Protein 4L9D (pdb70)

Sequence (163 aa):
IAPVARFELKKVEEGLSSVMMSQQNTSSDSDDGNIVSYLWDFGNGQTSTEAAPTTWSSYTKAGSSYSSVTLTVTDDDKGDSDTHQQQQQTIKKKVDTPIIAAPPVARFELKKVEGLSVMMSQQNTSSDSDGNIVSSYLWDFGNGQTSTEAAPTWSSYTKAGSSYSSVTLTVTDDKGDSDTHQQQQTIKKVDT

Organism: Vibrio cholerae serotype O1 (strain M66-2) (NCBI:txid579112)

Foldseek 3Di:
DAWAWDKDWDADAFKIWIDTPTGGPPFAWDWKWKDWQPRDIDTDRIDMDGDDAWDKGKIKMWIAGPVGDIDMDIDIDTHHHD/DAWEWDKDWDADAQKIWIDTPTGGPPFAWDWKWKDWQPRDIDTDRIDMDGDDAWDKGKIKMWTAGPVGHIDMDIDIDTHHD

Radius of gyration: 15.99 Å; Cα contacts (8 Å, |Δi|>4): 497; chains: 2; bounding box: 22×44×36 Å

CATH classification: 2.60.40.10

InterPro domains:
  IPR000601 PKD domain [PF00801] (844-913)
  IPR000601 PKD domain [PF18911] (773-835)
  IPR000601 PKD domain [PS50093] (758-835)
  IPR008757 Peptidase M6-like, domain [PF05547] (105-393)
  IPR008757 Peptidase M6-like, domain [TIGR03296] (121-442)
  IPR012300 Peptidase M6, InhA [PIRSF007519] (1-751)
  IPR013783 Immunoglobulin-like fold [G3DSA:2.60.40.10] (753-837)
  IPR013783 Immunoglobulin-like fold [G3DSA:2.60.40.10] (838-918)
  IPR022409 PKD/Chitinase domain [SM00089] (760-838)
  IPR022409 PKD/Chitinase domain [SM00089] (841-917)
  IPR035986 PKD domain superfamily [SSF49299] (756-837)
  IPR035986 PKD domain superfamily [SSF49299] (838-916)
  IPR048665 Immune inhibitor A-like metallopeptidase, VEG domain [PF20774] (589-747)

Solvent-accessible surface area: 8198 Å² total; per-residue (Å²): 170,22,2,8,0,28,0,30,14,96,23,108,40,38,39,0,54,16,112,43,40,27,22,24,45,100,24,102,38,96,51,52,77,0,55,8,34,56,80,91,86,19,105,107,49,51,5,90,17,61,11,126,158,40,31,78,35,41,0,27,0,35,0,36,4,89,97,56,61,67,37,69,2,68,5,52,10,79,7,94,67,178,154,22,1,7,0,28,0,44,13,114,26,118,30,40,53,2,122,20,101,41,27,28,26,26,61,71,25,97,36,90,54,52,73,0,54,10,35,55,76,113,84,20,103,110,48,47,4,88,25,62,6,138,155,46,31,72,35,43,0,29,0,34,0,41,4,79,131,63,64,65,36,66,1,41,4,56,9,74,5,81,140

Secondary structure (DSSP, 8-state):
--SB--EEEEEETTEEEEEE--B-SSS-EEEEEEE-SSS-EE-SSS-EEE-SS-EEEEEEEEEEETTS-EEEEEEEEEE---/--SB--EEEEEETTEEEEEE--B-SSS-EEEEEEE-SSS-EE-SSS-EEE-SS-EEEEEEEEEEETTS-EEEEEEEEEE--

Structure (mmCIF, N/CA/C/O backbone):
data_4L9D
#
_entry.id   4L9D
#
_cell.length_a   41.800
_cell.length_b   50.833
_cell.length_c   67.297
_cell.angle_alpha   90.00
_cell.angle_beta   90.00
_cell.angle_gamma   90.00
#
_symmetry.space_group_name_H-M   'P 21 21 21'
#
loop_
_entity.id
_entity.type
_entity.pdbx_description
1 polymer Protease
2 non-polymer 'SODIUM ION'
3 non-polymer 'CHLORIDE ION'
4 non-polymer 'CALCIUM ION'
5 non-polymer DI(HYDROXYETHYL)ETHER
6 water water
#
loop_
_atom_site.group_PDB
_atom_site.id
_atom_site.type_symbol
_atom_site.label_atom_id
_atom_site.label_alt_id
_atom_site.label_comp_id
_atom_site.label_asym_id
_atom_site.label_entity_id
_atom_site.label_seq_id
_atom_site.pdbx_PDB_ins_code
_atom_site.Cartn_x
_atom_site.Cartn_y
_atom_site.Cartn_z
_atom_site.occupancy
_atom_site.B_iso_or_equiv
_atom_site.auth_seq_id
_atom_site.auth_comp_id
_atom_site.auth_asym_id
_atom_site.auth_atom_id
_atom_site.pdbx_PDB_model_num
ATOM 1 N N . ILE A 1 6 ? 42.377 27.544 1.233 1.00 66.60 757 ILE A N 1
ATOM 2 C CA . ILE A 1 6 ? 41.327 28.594 1.264 1.00 69.72 757 ILE A CA 1
ATOM 3 C C . ILE A 1 6 ? 40.427 28.688 -0.021 1.00 17.28 757 ILE A C 1
ATOM 4 O O . ILE A 1 6 ? 39.194 28.664 0.152 1.00 17.76 757 ILE A O 1
ATOM 9 N N . ALA A 1 7 ? 40.922 28.999 -1.265 1.00 19.24 758 ALA A N 1
ATOM 10 C CA . ALA A 1 7 ? 40.029 29.183 -2.444 1.00 10.15 758 ALA A CA 1
ATOM 11 C C . ALA A 1 7 ? 40.859 29.036 -3.667 1.00 9.91 758 ALA A C 1
ATOM 12 O O . ALA A 1 7 ? 42.003 29.568 -3.764 1.00 18.23 758 ALA A O 1
ATOM 14 N N . PRO A 1 8 ? 40.377 28.274 -4.638 1.00 8.07 759 PRO A N 1
ATOM 15 C CA . PRO A 1 8 ? 39.191 27.436 -4.580 1.00 6.13 759 PRO A CA 1
ATOM 16 C C . PRO A 1 8 ? 39.363 26.235 -3.621 1.00 5.34 759 PRO A C 1
ATOM 17 O O . PRO A 1 8 ? 40.453 26.002 -3.097 1.00 6.53 759 PRO A O 1
ATOM 21 N N . VAL A 1 9 ? 38.281 25.511 -3.425 1.00 5.63 760 VAL A N 1
ATOM 22 C CA . VAL A 1 9 ? 38.284 24.275 -2.626 1.00 4.98 760 VAL A CA 1
ATOM 23 C C . VAL A 1 9 ? 37.772 23.150 -3.503 1.00 4.36 760 VAL A C 1
ATOM 24 O O . VAL A 1 9 ? 36.586 23.138 -3.880 1.00 5.95 760 VAL A O 1
ATOM 28 N N . ALA A 1 10 ? 38.639 22.193 -3.803 1.00 4.36 761 ALA A N 1
ATOM 29 C CA . ALA A 1 10 ? 38.269 20.978 -4.528 1.00 3.75 761 ALA A CA 1
ATOM 30 C C . ALA A 1 10 ? 37.545 20.022 -3.581 1.00 3.56 761 ALA A C 1
ATOM 31 O O . ALA A 1 10 ? 38.004 19.793 -2.458 1.00 3.97 761 ALA A O 1
ATOM 33 N N . ARG A 1 11 ? 36.459 19.426 -4.077 1.00 3.89 762 ARG A N 1
ATOM 34 C CA . ARG A 1 11 ? 35.712 18.460 -3.249 1.00 3.65 762 ARG A CA 1
ATOM 35 C C . ARG A 1 11 ? 34.787 17.678 -4.133 1.00 3.75 762 ARG A C 1
ATOM 36 O O . ARG A 1 11 ? 34.269 18.205 -5.137 1.00 4.42 762 ARG A O 1
ATOM 44 N N . PHE A 1 12 ? 34.568 16.413 -3.786 1.00 3.91 763 PHE A N 1
ATOM 45 C CA . PHE A 1 12 ? 33.667 15.562 -4.569 1.00 4.05 763 PHE A CA 1
ATOM 46 C C . PHE A 1 12 ? 33.153 14.434 -3.644 1.00 4.10 763 PHE A C 1
ATOM 47 O O . PHE A 1 12 ? 33.719 14.187 -2.590 1.00 5.44 763 PHE A O 1
ATOM 55 N N . GLU A 1 13 ? 32.122 13.767 -4.141 1.00 4.81 764 GLU A N 1
ATOM 56 C CA . GLU A 1 13 ? 31.681 12.513 -3.521 1.00 4.73 764 GLU A CA 1
ATOM 57 C C . GLU A 1 13 ? 31.552 11.448 -4.622 1.00 4.58 764 GLU A C 1
ATOM 58 O O . GLU A 1 13 ? 31.208 11.785 -5.782 1.00 6.65 764 GLU A O 1
ATOM 64 N N . LEU A 1 14 ? 31.799 10.202 -4.302 1.00 5.18 765 LEU A N 1
ATOM 65 C CA . LEU A 1 14 ? 31.811 9.102 -5.267 1.00 5.62 765 LEU A CA 1
ATOM 66 C C . LEU A 1 14 ? 30.770 8.049 -4.886 1.00 5.34 765 LEU A C 1
ATOM 67 O O . LEU A 1 14 ? 30.552 7.757 -3.721 1.00 8.38 765 LEU A O 1
ATOM 72 N N . LYS A 1 15 ? 30.208 7.443 -5.923 1.00 6.32 766 LYS A N 1
ATOM 73 C CA A LYS A 1 15 ? 29.330 6.298 -5.793 0.50 6.85 766 LYS A CA 1
ATOM 74 C CA B LYS A 1 15 ? 29.328 6.301 -5.789 0.50 6.90 766 LYS A CA 1
ATOM 75 C C . LYS A 1 15 ? 29.957 5.140 -6.581 1.00 6.04 766 LYS A C 1
ATOM 76 O O . LYS A 1 15 ? 30.129 5.239 -7.799 1.00 8.39 766 LYS A O 1
ATOM 87 N N . VAL A 1 16 ? 30.308 4.045 -5.923 1.00 7.66 767 VAL A N 1
ATOM 88 C CA . VAL A 1 16 ? 30.980 2.908 -6.511 1.00 8.16 767 VAL A CA 1
ATOM 89 C C . VAL A 1 16 ? 30.018 1.762 -6.652 1.00 8.40 767 VAL A C 1
ATOM 90 O O . VAL A 1 16 ? 29.292 1.436 -5.719 1.00 12.03 767 VAL A O 1
ATOM 94 N N A GLU A 1 17 ? 29.935 1.234 -7.870 0.50 7.92 768 GLU A N 1
ATOM 95 N N B GLU A 1 17 ? 30.015 1.105 -7.804 0.50 7.42 768 GLU A N 1
ATOM 96 C CA A GLU A 1 17 ? 29.128 0.060 -8.218 0.50 10.52 768 GLU A CA 1
ATOM 97 C CA B GLU A 1 17 ? 29.201 -0.093 -8.022 0.50 10.04 768 GLU A CA 1
ATOM 98 C C A GLU A 1 17 ? 30.008 -0.987 -8.908 0.50 9.16 768 GLU A C 1
ATOM 99 C C B GLU A 1 17 ? 30.061 -0.963 -8.846 0.50 9.37 768 GLU A C 1
ATOM 100 O O A GLU A 1 17 ? 30.255 -0.877 -10.116 0.50 8.60 768 GLU A O 1
ATOM 101 O O B GLU A 1 17 ? 30.371 -0.698 -10.012 0.50 8.42 768 GLU A O 1
ATOM 112 N N . GLY A 1 18 ? 30.537 -1.986 -8.157 1.00 10.23 769 GLY A N 1
ATOM 113 C CA . GLY A 1 18 ? 31.428 -2.925 -8.786 1.00 9.63 769 GLY A CA 1
ATOM 114 C C . GLY A 1 18 ? 32.764 -2.276 -9.115 1.00 7.60 769 GLY A C 1
ATOM 115 O O . GLY A 1 18 ? 33.420 -1.696 -8.226 1.00 10.35 769 GLY A O 1
ATOM 116 N N . LEU A 1 19 ? 33.148 -2.312 -10.386 1.00 7.58 770 LEU A N 1
ATOM 117 C CA . LEU A 1 19 ? 34.338 -1.675 -10.887 1.00 6.70 770 LEU A CA 1
ATOM 118 C C . LEU A 1 19 ? 34.089 -0.263 -11.434 1.00 6.48 770 LEU A C 1
ATOM 119 O O . LEU A 1 19 ? 35.020 0.394 -11.892 1.00 6.78 770 LEU A O 1
ATOM 124 N N A SER A 1 20 ? 32.825 0.162 -11.464 0.50 6.46 771 SER A N 1
ATOM 125 N N B SER A 1 20 ? 32.850 0.213 -11.303 0.50 6.85 771 SER A N 1
ATOM 126 C CA A SER A 1 20 ? 32.437 1.430 -12.042 0.50 5.64 771 SER A CA 1
ATOM 127 C CA B SER A 1 20 ? 32.436 1.452 -11.898 0.50 7.21 771 SER A CA 1
ATOM 128 C C A SER A 1 20 ? 32.112 2.529 -10.973 0.50 5.50 771 SER A C 1
ATOM 129 C C B SER A 1 20 ? 32.280 2.531 -10.843 0.50 5.54 771 SER A C 1
ATOM 130 O O A SER A 1 20 ? 31.521 2.239 -9.923 0.50 6.67 771 SER A O 1
ATOM 131 O O B SER A 1 20 ? 31.949 2.221 -9.677 0.50 4.91 771 SER A O 1
ATOM 136 N N . VAL A 1 21 ? 32.465 3.771 -11.275 1.00 5.59 772 VAL A N 1
ATOM 137 C CA . VAL A 1 21 ? 32.374 4.918 -10.366 1.00 5.43 772 VAL A CA 1
ATOM 138 C C . VAL A 1 21 ? 31.674 6.059 -11.052 1.00 5.73 772 VAL A C 1
ATOM 139 O O . VAL A 1 21 ? 31.940 6.392 -12.197 1.00 6.74 772 VAL A O 1
ATOM 143 N N A MET A 1 22 ? 30.746 6.670 -10.301 0.30 6.10 773 MET A N 1
ATOM 144 N N B MET A 1 22 ? 30.733 6.645 -10.303 0.70 5.28 773 MET A N 1
ATOM 145 C CA A MET A 1 22 ? 30.032 7.888 -10.688 0.30 5.82 773 MET A CA 1
ATOM 146 C CA B MET A 1 22 ? 30.117 7.893 -10.637 0.70 5.75 773 MET A CA 1
ATOM 147 C C A MET A 1 22 ? 30.288 9.009 -9.650 0.30 5.76 773 MET A C 1
ATOM 148 C C B MET A 1 22 ? 30.557 8.995 -9.667 0.70 4.18 773 MET A C 1
ATOM 149 O O A MET A 1 22 ? 30.311 8.709 -8.456 0.30 4.99 773 MET A O 1
ATOM 150 O O B MET A 1 22 ? 30.831 8.669 -8.483 0.70 5.45 773 MET A O 1
ATOM 159 N N . SER A 1 23 ? 30.544 10.240 -10.082 1.00 5.31 774 SER A N 1
ATOM 160 C CA . SER A 1 23 ? 30.993 11.354 -9.255 1.00 4.91 774 SER A CA 1
ATOM 161 C C . SER A 1 23 ? 29.941 12.437 -9.141 1.00 5.10 774 SER A C 1
ATOM 162 O O . SER A 1 23 ? 29.110 12.666 -10.030 1.00 6.12 774 SER A O 1
ATOM 165 N N . GLN A 1 24 ? 30.033 13.133 -8.015 1.00 5.12 775 GLN A N 1
ATOM 166 C CA A GLN A 1 24 ? 29.332 14.391 -7.729 0.40 6.31 775 GLN A CA 1
ATOM 167 C CA B GLN A 1 24 ? 29.360 14.387 -7.805 0.60 6.63 775 GLN A CA 1
ATOM 168 C C . GLN A 1 24 ? 30.400 15.428 -7.410 1.00 5.17 775 GLN A C 1
ATOM 169 O O . GLN A 1 24 ? 31.172 15.201 -6.491 1.00 5.68 775 GLN A O 1
ATOM 180 N N . ASN A 1 25 ? 30.462 16.512 -8.163 1.00 5.01 776 ASN A N 1
ATOM 181 C CA . ASN A 1 25 ? 31.445 17.582 -7.882 1.00 4.43 776 ASN A CA 1
ATOM 182 C C . ASN A 1 25 ? 30.857 18.559 -6.897 1.00 4.98 776 ASN A C 1
ATOM 183 O O . ASN A 1 25 ? 29.841 19.166 -7.203 1.00 7.18 776 ASN A O 1
ATOM 188 N N . THR A 1 26 ? 31.466 18.714 -5.747 1.00 3.95 777 THR A N 1
ATOM 189 C CA . THR A 1 26 ? 30.973 19.561 -4.665 1.00 4.46 777 THR A CA 1
ATOM 190 C C . THR A 1 26 ? 31.985 20.643 -4.309 1.00 4.55 777 THR A C 1
ATOM 191 O O . THR A 1 26 ? 32.018 21.146 -3.181 1.00 4.53 777 THR A O 1
ATOM 195 N N . SER A 1 27 ? 32.771 21.058 -5.304 1.00 4.59 778 SER A N 1
ATOM 196 C CA . SER A 1 27 ? 33.787 22.076 -5.141 1.00 4.74 778 SER A CA 1
ATOM 197 C C . SER A 1 27 ? 33.192 23.449 -5.029 1.00 5.11 778 SER A C 1
ATOM 198 O O . SER A 1 27 ? 32.002 23.651 -5.390 1.00 6.83 778 SER A O 1
ATOM 201 N N . SER A 1 28 ? 33.953 24.437 -4.578 1.00 5.26 779 SER A N 1
ATOM 202 C CA . SER A 1 28 ? 33.509 25.754 -4.400 1.00 6.69 779 SER A CA 1
ATOM 203 C C . SER A 1 28 ? 34.652 26.759 -4.495 1.00 5.56 779 SER A C 1
ATOM 204 O O . SER A 1 28 ? 35.829 26.394 -4.496 1.00 6.58 779 SER A O 1
ATOM 207 N N . ASP A 1 29 ? 34.314 28.035 -4.511 1.00 6.17 780 ASP A N 1
ATOM 208 C CA . ASP A 1 29 ? 35.339 29.082 -4.552 1.00 6.24 780 ASP A CA 1
ATOM 209 C C . ASP A 1 29 ? 34.748 30.356 -3.991 1.00 6.81 780 ASP A C 1
ATOM 210 O O . ASP A 1 29 ? 33.792 30.912 -4.565 1.00 8.69 780 ASP A O 1
ATOM 215 N N . SER A 1 30 ? 35.293 30.812 -2.863 1.00 7.73 781 SER A N 1
ATOM 216 C CA . SER A 1 30 ? 34.812 32.040 -2.173 1.00 8.32 781 SER A CA 1
ATOM 217 C C . SER A 1 30 ? 35.385 33.303 -2.777 1.00 10.20 781 SER A C 1
ATOM 218 O O . SER A 1 30 ? 34.975 34.396 -2.382 1.00 12.92 781 SER A O 1
ATOM 221 N N A ASP A 1 31 ? 36.321 33.217 -3.724 0.30 9.72 782 ASP A N 1
ATOM 222 N N B ASP A 1 31 ? 36.339 33.187 -3.697 0.70 9.69 782 ASP A N 1
ATOM 223 C CA A ASP A 1 31 ? 36.989 34.413 -4.267 0.30 9.18 782 ASP A CA 1
ATOM 224 C CA B ASP A 1 31 ? 37.031 34.340 -4.248 0.70 10.13 782 ASP A CA 1
ATOM 225 C C A ASP A 1 31 ? 37.053 34.459 -5.795 0.30 9.25 782 ASP A C 1
ATOM 226 C C B ASP A 1 31 ? 37.242 34.145 -5.761 0.70 9.46 782 ASP A C 1
ATOM 227 O O A ASP A 1 31 ? 37.809 35.290 -6.359 0.30 12.02 782 ASP A O 1
ATOM 228 O O B ASP A 1 31 ? 38.307 34.415 -6.291 0.70 12.54 782 ASP A O 1
ATOM 237 N N . GLY A 1 32 ? 36.226 33.652 -6.460 1.00 10.14 783 GLY A N 1
ATOM 238 C CA . GLY A 1 32 ? 36.310 33.506 -7.875 1.00 8.76 783 GLY A CA 1
ATOM 239 C C . GLY A 1 32 ? 35.382 32.405 -8.345 1.00 7.40 783 GLY A C 1
ATOM 240 O O . GLY A 1 32 ? 34.468 31.989 -7.608 1.00 8.68 783 GLY A O 1
ATOM 241 N N . ASN A 1 33 ? 35.616 31.933 -9.530 1.00 5.96 784 ASN A N 1
ATOM 242 C CA . ASN A 1 33 ? 34.791 30.966 -10.201 1.00 7.00 784 ASN A CA 1
ATOM 243 C C . ASN A 1 33 ? 35.656 29.843 -10.753 1.00 5.11 784 ASN A C 1
ATOM 244 O O . ASN A 1 33 ? 36.618 30.100 -11.438 1.00 5.51 784 ASN A O 1
ATOM 249 N N . ILE A 1 34 ? 35.299 28.600 -10.469 1.00 5.82 785 ILE A N 1
ATOM 250 C CA . ILE A 1 34 ? 36.003 27.439 -11.003 1.00 5.66 785 ILE A CA 1
ATOM 251 C C . ILE A 1 34 ? 35.735 27.328 -12.505 1.00 4.84 785 ILE A C 1
ATOM 252 O O . ILE A 1 34 ? 34.572 27.346 -12.918 1.00 6.85 785 ILE A O 1
ATOM 257 N N . VAL A 1 35 ? 36.795 27.159 -13.293 1.00 4.51 786 VAL A N 1
ATOM 258 C CA . VAL A 1 35 ? 36.708 27.076 -14.725 1.00 4.43 786 VAL A CA 1
ATOM 259 C C . VAL A 1 35 ? 37.174 25.749 -15.315 1.00 4.00 786 VAL A C 1
ATOM 260 O O . VAL A 1 35 ? 36.870 25.493 -16.491 1.00 4.44 786 VAL A O 1
ATOM 264 N N . SER A 1 36 ? 37.952 24.958 -14.593 1.00 3.82 787 SER A N 1
ATOM 265 C CA . SER A 1 36 ? 38.454 23.709 -15.138 1.00 3.48 787 SER A CA 1
ATOM 266 C C . SER A 1 36 ? 38.745 22.697 -14.036 1.00 3.11 787 SER A C 1
ATOM 267 O O . SER A 1 36 ? 38.868 23.055 -12.843 1.00 3.77 787 SER A O 1
ATOM 270 N N . TYR A 1 37 ? 38.833 21.468 -14.486 1.00 3.56 788 TYR A N 1
ATOM 271 C CA . TYR A 1 37 ? 38.954 20.280 -13.663 1.00 3.86 788 TYR A CA 1
ATOM 272 C C . TYR A 1 37 ? 39.986 19.337 -14.284 1.00 3.96 788 TYR A C 1
ATOM 273 O O . TYR A 1 37 ? 39.979 19.125 -15.508 1.00 4.76 788 TYR A O 1
ATOM 282 N N . LEU A 1 38 ? 40.810 18.728 -13.431 1.00 3.91 789 LEU A N 1
ATOM 283 C CA . LEU A 1 38 ? 41.640 17.592 -13.838 1.00 4.12 789 LEU A CA 1
ATOM 284 C C . LEU A 1 38 ? 41.377 16.486 -12.829 1.00 3.47 789 LEU A C 1
ATOM 285 O O . LEU A 1 38 ? 41.828 16.561 -11.654 1.00 3.94 789 LEU A O 1
ATOM 290 N N . TRP A 1 39 ? 40.664 15.477 -13.243 1.00 3.15 790 TRP A N 1
ATOM 291 C CA . TRP A 1 39 ? 40.457 14.256 -12.462 1.00 3.66 790 TRP A CA 1
ATOM 292 C C . TRP A 1 39 ? 41.530 13.260 -12.841 1.00 3.52 790 TRP A C 1
ATOM 293 O O . TRP A 1 39 ? 41.935 13.136 -14.012 1.00 3.95 790 TRP A O 1
ATOM 304 N N . ASP A 1 40 ? 41.927 12.490 -11.837 1.00 3.92 791 ASP A N 1
ATOM 305 C CA . ASP A 1 40 ? 43.036 11.540 -11.941 1.00 3.61 791 ASP A CA 1
ATOM 306 C C . ASP A 1 40 ? 42.571 10.324 -11.163 1.00 3.54 791 ASP A C 1
ATOM 307 O O . ASP A 1 40 ? 42.414 10.369 -9.942 1.00 4.02 791 ASP A O 1
ATOM 312 N N . PHE A 1 41 ? 42.276 9.213 -11.859 1.00 3.31 792 PHE A N 1
ATOM 313 C CA . PHE A 1 41 ? 41.577 8.122 -11.252 1.00 3.49 792 PHE A CA 1
ATOM 314 C C . PHE A 1 41 ? 42.462 7.109 -10.531 1.00 3.60 792 PHE A C 1
ATOM 315 O O . PHE A 1 41 ? 41.982 6.103 -10.017 1.00 4.23 792 PHE A O 1
ATOM 323 N N . GLY A 1 42 ? 43.762 7.369 -10.483 1.00 3.34 793 GLY A N 1
ATOM 324 C CA . GLY A 1 42 ? 44.665 6.498 -9.713 1.00 3.61 793 GLY A CA 1
ATOM 325 C C . GLY A 1 42 ? 45.031 5.233 -10.447 1.00 3.22 793 GLY A C 1
ATOM 326 O O . GLY A 1 42 ? 45.472 4.270 -9.825 1.00 3.76 793 GLY A O 1
ATOM 327 N N . ASN A 1 43 ? 44.873 5.223 -11.774 1.00 3.91 794 ASN A N 1
ATOM 328 C CA . ASN A 1 43 ? 45.092 4.052 -12.617 1.00 3.59 794 ASN A CA 1
ATOM 329 C C . ASN A 1 43 ? 45.735 4.429 -13.960 1.00 3.63 794 ASN A C 1
ATOM 330 O O . ASN A 1 43 ? 45.753 3.569 -14.855 1.00 4.41 794 ASN A O 1
ATOM 335 N N . GLY A 1 44 ? 46.170 5.656 -14.087 1.00 3.89 795 GLY A N 1
ATOM 336 C CA . GLY A 1 44 ? 46.731 6.163 -15.347 1.00 4.42 795 GLY A CA 1
ATOM 337 C C . GLY A 1 44 ? 45.751 6.952 -16.202 1.00 4.06 795 GLY A C 1
ATOM 338 O O . GLY A 1 44 ? 46.122 7.600 -17.163 1.00 5.30 795 GLY A O 1
ATOM 339 N N . GLN A 1 45 ? 44.438 6.876 -15.848 1.00 3.76 796 GLN A N 1
ATOM 340 C CA . GLN A 1 45 ? 43.400 7.594 -16.583 1.00 3.81 796 GLN A CA 1
ATOM 341 C C . GLN A 1 45 ? 43.155 8.940 -15.953 1.00 3.61 796 GLN A C 1
ATOM 342 O O . GLN A 1 45 ? 43.284 9.144 -14.711 1.00 4.26 796 GLN A O 1
ATOM 348 N N . THR A 1 46 ? 42.741 9.917 -16.792 1.00 4.26 797 THR A N 1
ATOM 349 C CA . THR A 1 46 ? 42.374 11.272 -16.368 1.00 3.95 797 THR A CA 1
ATOM 350 C C . THR A 1 46 ? 41.101 11.723 -17.098 1.00 3.99 797 THR A C 1
ATOM 351 O O . THR A 1 46 ? 40.701 11.109 -18.104 1.00 5.02 797 THR A O 1
ATOM 355 N N . SER A 1 47 ? 40.558 12.818 -16.625 1.00 3.75 798 SER A N 1
ATOM 356 C CA . SER A 1 47 ? 39.410 13.445 -17.301 1.00 3.77 798 SER A CA 1
ATOM 357 C C . SER A 1 47 ? 39.414 14.933 -16.991 1.00 3.52 798 SER A C 1
ATOM 358 O O . SER A 1 47 ? 39.863 15.373 -15.910 1.00 4.68 798 SER A O 1
ATOM 361 N N . THR A 1 48 ? 38.835 15.733 -17.883 1.00 3.85 799 THR A N 1
ATOM 362 C CA . THR A 1 48 ? 38.621 17.165 -17.675 1.00 4.13 799 THR A CA 1
ATOM 363 C C . THR A 1 48 ? 37.121 17.471 -17.472 1.00 4.20 799 THR A C 1
ATOM 364 O O . THR A 1 48 ? 36.769 18.650 -17.420 1.00 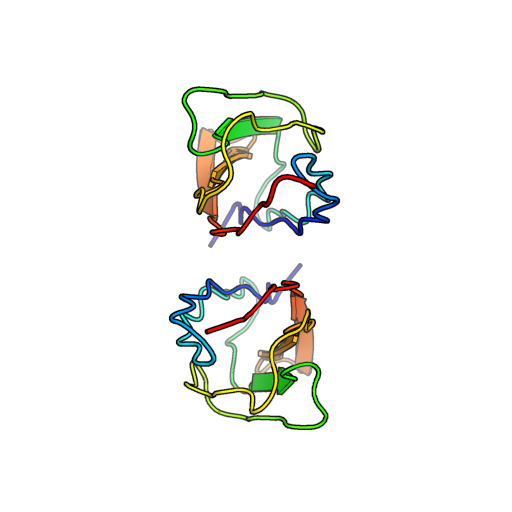4.49 799 THR A O 1
ATOM 368 N N . GLU A 1 49 ? 36.300 16.473 -17.351 1.00 4.37 800 GLU A N 1
ATOM 369 C CA . GLU A 1 49 ? 34.868 16.714 -17.136 1.00 4.42 800 GLU A CA 1
ATOM 370 C C . GLU A 1 49 ? 34.611 17.185 -15.703 1.00 3.95 800 GLU A C 1
ATOM 371 O O . GLU A 1 49 ? 35.336 16.854 -14.795 1.00 4.64 800 GLU A O 1
ATOM 377 N N . ALA A 1 50 ? 33.481 17.876 -15.518 1.00 4.12 801 ALA A N 1
ATOM 378 C CA . ALA A 1 50 ? 33.137 18.303 -14.169 1.00 4.47 801 ALA A CA 1
ATOM 379 C C . ALA A 1 50 ? 32.848 17.101 -13.250 1.00 4.39 801 ALA A C 1
ATOM 380 O O . ALA A 1 50 ? 33.268 17.073 -12.102 1.00 4.81 801 ALA A O 1
ATOM 382 N N . ALA A 1 51 ? 32.064 16.125 -13.759 1.00 4.36 802 ALA A N 1
ATOM 383 C CA . ALA A 1 51 ? 31.612 15.005 -12.924 1.00 4.22 802 ALA A CA 1
ATOM 384 C C . ALA A 1 51 ? 31.587 13.727 -13.777 1.00 4.05 802 ALA A C 1
ATOM 385 O O . ALA A 1 51 ? 30.509 13.256 -14.180 1.00 5.23 802 ALA A O 1
ATOM 387 N N . PRO A 1 52 ? 32.744 13.188 -14.125 1.00 3.72 803 PRO A N 1
ATOM 388 C CA . PRO A 1 52 ? 32.825 12.026 -15.007 1.00 4.32 803 PRO A CA 1
ATOM 389 C C . PRO A 1 52 ? 32.320 10.733 -14.324 1.00 3.95 803 PRO A C 1
ATOM 390 O O . PRO A 1 52 ? 32.210 10.637 -13.095 1.00 4.65 803 PRO A O 1
ATOM 394 N N . THR A 1 53 ? 32.135 9.737 -15.172 1.00 4.41 804 THR A N 1
ATOM 395 C CA A THR A 1 53 ? 31.934 8.343 -14.795 0.50 4.25 804 THR A CA 1
ATOM 396 C CA B THR A 1 53 ? 32.005 8.347 -14.767 0.50 4.14 804 THR A CA 1
ATOM 397 C C . THR A 1 53 ? 33.128 7.539 -15.390 1.00 4.35 804 THR A C 1
ATOM 398 O O . THR A 1 53 ? 33.574 7.858 -16.491 1.00 5.95 804 THR A O 1
ATOM 405 N N . TRP A 1 54 ? 33.619 6.557 -14.676 1.00 4.14 805 TRP A N 1
ATOM 406 C CA . TRP A 1 54 ? 34.779 5.819 -15.119 1.00 4.67 805 TRP A CA 1
ATOM 407 C C . TRP A 1 54 ? 34.727 4.406 -14.539 1.00 4.66 805 TRP A C 1
ATOM 408 O O . TRP A 1 54 ? 33.848 4.080 -13.749 1.00 5.27 805 TRP A O 1
ATOM 419 N N . SER A 1 55 ? 35.697 3.557 -14.935 1.00 5.23 806 SER A N 1
ATOM 420 C CA A SER A 1 55 ? 35.767 2.207 -14.394 0.80 5.24 806 SER A CA 1
ATOM 421 C CA B SER A 1 55 ? 35.765 2.175 -14.476 0.20 5.44 806 SER A CA 1
ATOM 422 C C . SER A 1 55 ? 37.200 1.721 -14.408 1.00 5.19 806 SER A C 1
ATOM 423 O O . SER A 1 55 ? 38.076 2.182 -15.145 1.00 5.71 806 SER A O 1
ATOM 428 N N . TYR A 1 56 ? 37.391 0.677 -13.592 1.00 4.98 807 TYR A N 1
ATOM 429 C CA . TYR A 1 56 ? 38.655 -0.032 -13.479 1.00 5.15 807 TYR A CA 1
ATOM 430 C C . TYR A 1 56 ? 38.519 -1.457 -14.077 1.00 5.17 807 TYR A C 1
ATOM 431 O O . TYR A 1 56 ? 37.430 -1.859 -14.497 1.00 6.51 807 TYR A O 1
ATOM 440 N N . THR A 1 57 ? 39.627 -2.146 -14.215 1.00 4.59 808 THR A N 1
ATOM 441 C CA . THR A 1 57 ? 39.677 -3.508 -14.701 1.00 4.42 808 THR A CA 1
ATOM 442 C C . THR A 1 57 ? 39.988 -4.512 -13.583 1.00 5.25 808 THR A C 1
ATOM 443 O O . THR A 1 57 ? 39.386 -5.554 -13.449 1.00 7.21 808 THR A O 1
ATOM 447 N N . LYS A 1 58 ? 41.016 -4.191 -12.787 1.00 5.87 809 LYS A N 1
ATOM 448 C CA . LYS A 1 58 ? 41.483 -5.040 -11.716 1.00 5.81 809 LYS A CA 1
ATOM 449 C C . LYS A 1 58 ? 40.880 -4.596 -10.390 1.00 5.68 809 LYS A C 1
ATOM 450 O O . LYS A 1 58 ? 40.895 -3.423 -10.032 1.00 5.96 809 LYS A O 1
ATOM 456 N N . ALA A 1 59 ? 40.417 -5.560 -9.598 1.00 6.53 810 ALA A N 1
ATOM 457 C CA . ALA A 1 59 ? 40.035 -5.243 -8.203 1.00 7.15 810 ALA A CA 1
ATOM 458 C C . ALA A 1 59 ? 41.198 -4.666 -7.473 1.00 6.35 810 ALA A C 1
ATOM 459 O O . ALA A 1 59 ? 42.362 -5.031 -7.688 1.00 7.64 810 ALA A O 1
ATOM 461 N N . GLY A 1 60 ? 40.912 -3.725 -6.555 1.00 6.38 811 GLY A N 1
ATOM 462 C CA . GLY A 1 60 ? 41.949 -3.116 -5.753 1.00 7.88 811 GLY A CA 1
ATOM 463 C C . GLY A 1 60 ? 41.568 -1.806 -5.182 1.00 6.90 811 GLY A C 1
ATOM 464 O O . GLY A 1 60 ? 40.387 -1.412 -5.206 1.00 7.66 811 GLY A O 1
ATOM 465 N N A SER A 1 61 ? 42.573 -1.123 -4.662 0.70 6.67 812 SER A N 1
ATOM 466 N N B SER A 1 61 ? 42.503 -1.116 -4.560 0.30 6.43 812 SER A N 1
ATOM 467 C CA A SER A 1 61 ? 42.479 0.176 -4.036 0.70 5.83 812 SER A CA 1
ATOM 468 C CA B SER A 1 61 ? 42.231 0.206 -4.059 0.30 6.48 812 SER A CA 1
ATOM 469 C C A SER A 1 61 ? 43.046 1.212 -5.010 0.70 5.70 812 SER A C 1
ATOM 470 C C B SER A 1 61 ? 43.000 1.250 -4.871 0.30 5.96 812 SER A C 1
ATOM 471 O O A SER A 1 61 ? 44.175 1.016 -5.514 0.70 6.18 812 SER A O 1
ATOM 472 O O B SER A 1 61 ? 44.206 1.145 -5.077 0.30 6.79 812 SER A O 1
ATOM 477 N N . TYR A 1 62 ? 42.279 2.283 -5.263 1.00 5.06 813 TYR A N 1
ATOM 478 C CA . TY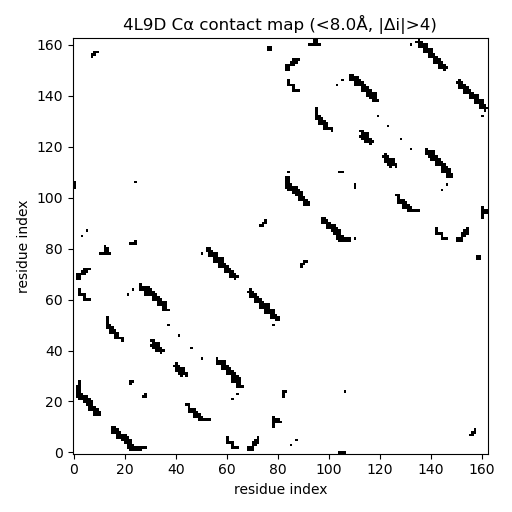R A 1 62 ? 42.716 3.348 -6.173 1.00 4.00 813 TYR A CA 1
ATOM 479 C C . TYR A 1 62 ? 42.481 4.687 -5.547 1.00 4.21 813 TYR A C 1
ATOM 480 O O . TYR A 1 62 ? 41.418 4.943 -4.939 1.00 5.48 813 TYR A O 1
ATOM 489 N N A SER A 1 63 ? 43.430 5.605 -5.707 0.80 3.71 814 SER A N 1
ATOM 490 N N B SER A 1 63 ? 43.425 5.604 -5.776 0.20 4.16 814 SER A N 1
ATOM 491 C CA A SER A 1 63 ? 43.298 6.961 -5.262 0.80 3.90 814 SER A CA 1
ATOM 492 C CA B SER A 1 63 ? 43.377 6.981 -5.274 0.20 3.94 814 SER A CA 1
ATOM 493 C C A SER A 1 63 ? 42.702 7.856 -6.365 0.80 3.73 814 SER A C 1
ATOM 494 C C B SER A 1 63 ? 42.798 7.963 -6.307 0.20 3.76 814 SER A C 1
ATOM 495 O O A SER A 1 63 ? 43.257 7.922 -7.447 0.80 3.82 814 SER A O 1
ATOM 496 O O B SER A 1 63 ? 43.473 8.251 -7.321 0.20 3.62 814 SER A O 1
ATOM 501 N N . VAL A 1 64 ? 41.586 8.467 -6.044 1.00 3.74 815 VAL A N 1
ATOM 502 C CA . VAL A 1 64 ? 40.941 9.404 -6.979 1.00 3.51 815 VAL A CA 1
ATOM 503 C C . VAL A 1 64 ? 41.273 10.808 -6.534 1.00 3.30 815 VAL A C 1
ATOM 504 O O . VAL A 1 64 ? 41.015 11.198 -5.378 1.00 4.34 815 VAL A O 1
ATOM 508 N N . THR A 1 65 ? 41.862 11.592 -7.431 1.00 3.52 816 THR A N 1
ATOM 509 C CA . THR A 1 65 ? 42.301 12.932 -7.173 1.00 3.76 816 THR A CA 1
ATOM 510 C C . THR A 1 65 ? 41.589 13.903 -8.105 1.00 3.52 816 THR A C 1
ATOM 511 O O . THR A 1 65 ? 41.491 13.638 -9.318 1.00 4.70 816 THR A O 1
ATOM 515 N N . LEU A 1 66 ? 41.128 15.012 -7.569 1.00 3.52 817 LEU A N 1
ATOM 516 C CA . LEU A 1 66 ? 40.539 16.104 -8.348 1.00 3.65 817 LEU A CA 1
ATOM 517 C C . LEU A 1 66 ? 41.289 17.380 -8.079 1.00 3.35 817 LEU A C 1
ATOM 518 O O . LEU A 1 66 ? 41.410 17.789 -6.914 1.00 3.78 817 LEU A O 1
ATOM 523 N N . THR A 1 67 ? 41.714 18.048 -9.143 1.00 3.59 818 THR A N 1
ATOM 524 C CA . THR A 1 67 ? 42.222 19.403 -9.084 1.00 3.78 818 THR A CA 1
ATOM 525 C C . THR A 1 67 ? 41.234 20.320 -9.765 1.00 3.87 818 THR A C 1
ATOM 526 O O . THR A 1 67 ? 40.776 20.016 -10.881 1.00 5.63 818 THR A O 1
ATOM 530 N N . VAL A 1 68 ? 40.903 21.416 -9.090 1.00 4.03 819 VAL A N 1
ATOM 531 C CA . VAL A 1 68 ? 40.077 22.459 -9.684 1.00 3.80 819 VAL A CA 1
ATOM 532 C C . VAL A 1 68 ? 40.939 23.718 -9.837 1.00 3.94 819 VAL A C 1
ATOM 533 O O . VAL A 1 68 ? 41.825 23.962 -9.017 1.00 4.64 819 VAL A O 1
ATOM 537 N N . THR A 1 69 ? 40.654 24.497 -10.887 1.00 3.91 820 THR A N 1
ATOM 538 C CA . THR A 1 69 ? 41.355 25.726 -11.161 1.00 4.25 820 THR A CA 1
ATOM 539 C C . THR A 1 69 ? 40.362 26.812 -11.459 1.00 3.87 820 THR A C 1
ATOM 540 O O . THR A 1 69 ? 39.351 26.566 -12.161 1.00 4.31 820 THR A O 1
ATOM 544 N N . ASP A 1 70 ? 40.589 28.006 -10.934 1.00 4.16 821 ASP A N 1
ATOM 545 C CA . ASP A 1 70 ? 39.649 29.099 -11.041 1.00 4.22 821 ASP A CA 1
ATOM 546 C C . ASP A 1 70 ? 40.082 30.183 -12.038 1.00 4.35 821 ASP A C 1
ATOM 547 O O . ASP A 1 70 ? 41.108 30.091 -12.744 1.00 4.57 821 ASP A O 1
ATOM 552 N N A ASP A 1 71 ? 39.192 31.153 -12.203 0.60 4.73 822 ASP A N 1
ATOM 553 N N B ASP A 1 71 ? 39.310 31.260 -12.060 0.40 5.03 822 ASP A N 1
ATOM 554 C CA A ASP A 1 71 ? 39.380 32.278 -13.121 0.60 4.77 822 ASP A CA 1
ATOM 555 C CA B ASP A 1 71 ? 39.417 32.253 -13.108 0.40 5.06 822 ASP A CA 1
ATOM 556 C C A ASP A 1 71 ? 40.629 33.124 -12.911 0.60 4.85 822 ASP A C 1
ATOM 557 C C B ASP A 1 71 ? 40.720 33.031 -12.943 0.40 5.84 822 ASP A C 1
ATOM 558 O O A ASP A 1 71 ? 41.044 33.770 -13.873 0.60 4.95 822 ASP A O 1
ATOM 559 O O B ASP A 1 71 ? 41.299 33.502 -13.934 0.40 4.98 822 ASP A O 1
ATOM 568 N N . LYS A 1 72 ? 41.182 33.113 -11.705 1.00 5.59 823 LYS A N 1
ATOM 569 C CA . LYS A 1 72 ? 42.399 33.796 -11.389 1.00 6.79 823 LYS A CA 1
ATOM 570 C C . LYS A 1 72 ? 43.639 32.912 -11.454 1.00 6.78 823 LYS A C 1
ATOM 571 O O . LYS A 1 72 ? 44.758 33.373 -11.136 1.00 8.10 823 LYS A O 1
ATOM 577 N N . GLY A 1 73 ? 43.485 31.671 -11.886 1.00 6.01 824 GLY A N 1
ATOM 578 C CA . GLY A 1 73 ? 44.627 30.788 -12.058 1.00 6.03 824 GLY A CA 1
ATOM 579 C C . GLY A 1 73 ? 45.064 30.024 -10.814 1.00 5.38 824 GLY A C 1
ATOM 580 O O . GLY A 1 73 ? 46.155 29.504 -10.803 1.00 6.06 824 GLY A O 1
ATOM 581 N N . ASP A 1 74 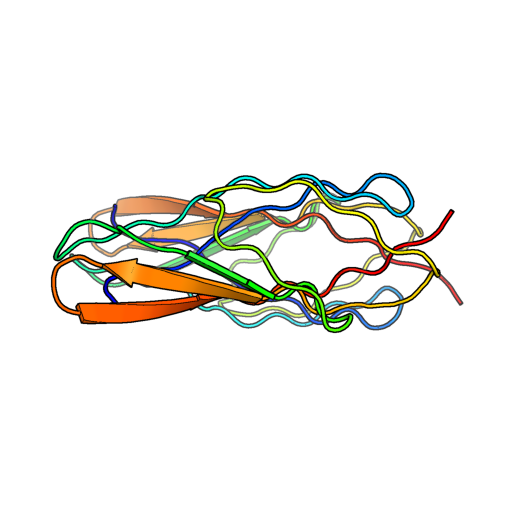? 44.237 30.029 -9.767 1.00 5.21 825 ASP A N 1
ATOM 582 C CA . ASP A 1 74 ? 44.560 29.290 -8.540 1.00 4.64 825 ASP A CA 1
ATOM 583 C C . ASP A 1 74 ? 43.948 27.915 -8.553 1.00 4.04 825 ASP A 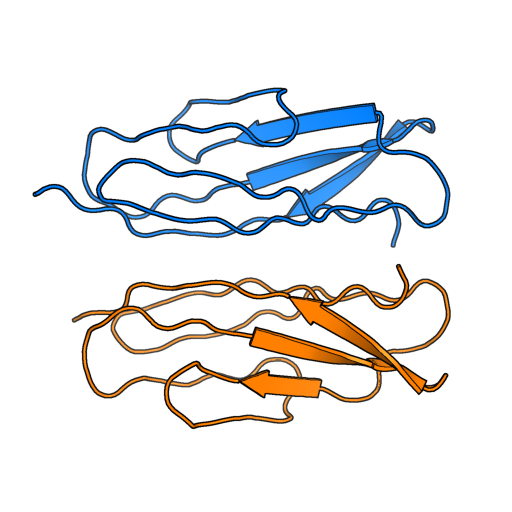C 1
ATOM 584 O O . ASP A 1 74 ? 42.806 27.767 -9.038 1.00 4.84 825 ASP A O 1
ATOM 589 N N . SER A 1 75 ? 44.624 26.937 -7.986 1.00 4.63 826 SER A N 1
ATOM 590 C CA . SER A 1 75 ? 44.167 25.567 -7.972 1.00 4.00 826 SER A CA 1
ATOM 591 C C . SER A 1 75 ? 44.098 25.012 -6.555 1.00 4.29 826 SER A C 1
ATOM 592 O O . SER A 1 75 ? 44.759 25.481 -5.629 1.00 6.65 826 SER A O 1
ATOM 595 N N . ASP A 1 76 ? 43.335 23.925 -6.407 1.00 4.28 827 ASP A N 1
ATOM 596 C CA . ASP A 1 76 ? 43.252 23.149 -5.191 1.00 3.84 827 ASP A CA 1
ATOM 597 C C . ASP A 1 76 ? 42.960 21.729 -5.552 1.00 3.58 827 ASP A C 1
ATOM 598 O O . ASP A 1 76 ? 42.337 21.446 -6.600 1.00 4.23 827 ASP A O 1
ATOM 603 N N . THR A 1 77 ? 43.357 20.790 -4.688 1.00 3.86 828 THR A N 1
ATOM 604 C CA . THR A 1 77 ? 43.239 19.369 -4.939 1.00 3.82 828 THR A CA 1
ATOM 605 C C . THR A 1 77 ? 42.655 18.644 -3.743 1.00 4.49 828 THR A C 1
ATOM 606 O O . THR A 1 77 ? 43.000 18.934 -2.602 1.00 5.77 828 THR A O 1
ATOM 610 N N . HIS A 1 78 ? 41.815 17.654 -4.019 1.00 4.18 829 HIS A N 1
ATOM 611 C CA . HIS A 1 78 ? 41.206 16.718 -3.026 1.00 3.72 829 HIS A CA 1
ATOM 612 C C . HIS A 1 78 ? 41.445 15.326 -3.466 1.00 3.44 829 HIS A C 1
ATOM 613 O O . HIS A 1 78 ? 41.476 15.045 -4.694 1.00 4.84 829 HIS A O 1
ATOM 620 N N A GLN A 1 79 ? 41.515 14.359 -2.549 0.80 4.51 830 GLN A N 1
ATOM 621 N N C GLN A 1 79 ? 41.712 14.400 -2.533 0.20 4.49 830 GLN A N 1
ATOM 622 C CA A GLN A 1 79 ? 41.633 12.979 -2.877 0.40 4.00 830 GLN A CA 1
ATOM 623 C CA B GLN A 1 79 ? 41.854 12.942 -2.900 0.40 5.25 830 GLN A CA 1
ATOM 624 C CA C GLN A 1 79 ? 41.867 12.972 -2.827 0.20 4.98 830 GLN A CA 1
ATOM 625 C C A GLN A 1 79 ? 40.769 12.112 -2.040 0.80 4.82 830 GLN A C 1
ATOM 626 C C C GLN A 1 79 ? 41.000 12.128 -1.959 0.20 5.25 830 GLN A C 1
ATOM 627 O O A GLN A 1 79 ? 40.436 12.404 -0.879 0.80 6.20 830 GLN A O 1
ATOM 628 O O C GLN A 1 79 ? 41.027 12.313 -0.740 0.20 5.24 830 GLN A O 1
ATOM 644 N N A GLN A 1 80 ? 40.454 10.987 -2.597 0.70 5.28 831 GLN A N 1
ATOM 645 N N B GLN A 1 80 ? 40.423 10.915 -2.588 0.30 6.34 831 GLN A N 1
ATOM 646 C CA A GLN A 1 80 ? 39.667 9.914 -1.931 0.70 5.65 831 GLN A CA 1
ATOM 647 C CA B GLN A 1 80 ? 39.887 9.910 -1.718 0.30 8.16 831 GLN A CA 1
ATOM 648 C C A GLN A 1 80 ? 40.198 8.599 -2.440 0.70 4.47 831 GLN A C 1
ATOM 649 C C B GLN A 1 80 ? 40.040 8.551 -2.364 0.30 6.32 831 GLN A C 1
ATOM 650 O O A GLN A 1 80 ? 40.156 8.368 -3.655 0.70 4.15 831 GLN A O 1
ATOM 651 O O B GLN A 1 80 ? 39.809 8.322 -3.558 0.30 8.12 831 GLN A O 1
ATOM 662 N N . THR A 1 81 ? 40.553 7.653 -1.565 1.00 6.00 832 THR A N 1
ATOM 663 C CA . THR A 1 81 ? 40.879 6.310 -1.952 1.00 5.42 832 THR A CA 1
ATOM 664 C C . THR A 1 81 ? 39.656 5.428 -1.853 1.00 6.04 832 THR A C 1
ATOM 665 O O . THR A 1 81 ? 38.967 5.457 -0.841 1.00 8.72 832 THR A O 1
ATOM 669 N N . ILE A 1 82 ? 39.425 4.667 -2.889 1.00 5.63 833 ILE A N 1
ATOM 670 C CA . ILE A 1 82 ? 38.311 3.733 -2.960 1.00 6.26 833 ILE A CA 1
ATOM 671 C C . ILE A 1 82 ? 38.750 2.316 -3.215 1.00 6.31 833 ILE A C 1
ATOM 672 O O . ILE A 1 82 ? 39.711 2.072 -3.938 1.00 8.25 833 ILE A O 1
ATOM 677 N N A LYS A 1 83 ? 37.955 1.396 -2.688 0.40 6.74 834 LYS A N 1
ATOM 678 N N B LYS A 1 83 ? 38.017 1.366 -2.664 0.40 7.47 834 LYS A N 1
ATOM 679 N N C LYS A 1 83 ? 38.046 1.344 -2.646 0.20 5.39 834 LYS A N 1
ATOM 680 C CA A LYS A 1 83 ? 37.977 0.003 -3.019 0.40 7.45 834 LYS A CA 1
ATOM 681 C CA B LYS A 1 83 ? 38.194 -0.039 -2.948 0.40 8.88 834 LYS A CA 1
ATOM 682 C CA C LYS A 1 83 ? 38.274 -0.073 -2.926 0.20 5.43 834 LYS A CA 1
ATOM 683 C C A LYS A 1 83 ? 37.001 -0.311 -4.105 0.40 7.52 834 LYS A C 1
ATOM 684 C C B LYS A 1 83 ? 37.095 -0.427 -3.951 0.40 9.39 834 LYS A C 1
ATOM 685 C C C LYS A 1 83 ? 37.162 -0.661 -3.812 0.20 7.03 834 LYS A C 1
ATOM 686 O O A LYS A 1 83 ? 35.775 0.034 -4.023 0.40 8.33 834 LYS A O 1
ATOM 687 O O B LYS A 1 83 ? 35.896 -0.088 -3.738 0.40 9.90 834 LYS A O 1
ATOM 688 O O C LYS A 1 83 ? 36.028 -0.783 -3.329 0.20 7.81 834 LYS A O 1
ATOM 704 N N . VAL A 1 84 ? 37.514 -1.115 -5.031 1.00 7.21 835 VAL A N 1
ATOM 705 C CA . VAL A 1 84 ? 36.625 -1.634 -6.075 1.00 7.89 835 VAL A CA 1
ATOM 706 C C . VAL A 1 84 ? 36.867 -3.163 -6.178 1.00 8.55 835 VAL A C 1
ATOM 707 O O . VAL A 1 84 ? 37.984 -3.664 -5.932 1.00 8.66 835 VAL A O 1
ATOM 711 N N . ASP A 1 85 ? 35.808 -3.865 -6.515 1.00 11.42 836 ASP A N 1
ATOM 712 C CA . ASP A 1 85 ? 35.924 -5.307 -6.644 1.00 10.68 836 ASP A CA 1
ATOM 713 C C . ASP A 1 85 ? 35.218 -5.792 -7.890 1.00 11.81 836 ASP A C 1
ATOM 714 O O . ASP A 1 85 ? 34.237 -5.185 -8.409 1.00 13.16 836 ASP A O 1
ATOM 719 N N . THR A 1 86 ? 35.665 -6.994 -8.329 1.00 14.06 837 THR A N 1
ATOM 720 C CA . THR A 1 86 ? 35.150 -7.771 -9.450 1.00 14.64 837 THR A CA 1
ATOM 721 C C . THR A 1 86 ? 33.958 -8.545 -8.938 1.00 14.61 837 THR A C 1
ATOM 722 O O . THR A 1 86 ? 33.696 -8.656 -7.687 1.00 16.42 837 THR A O 1
ATOM 726 N N . PRO A 1 87 ? 33.233 -9.205 -9.822 1.00 14.87 838 PRO A N 1
ATOM 727 C CA . PRO A 1 87 ? 32.062 -9.931 -9.335 1.00 16.48 838 PRO A CA 1
ATOM 728 C C . PRO A 1 87 ? 32.494 -11.269 -8.704 1.00 24.75 838 PRO A C 1
ATOM 729 O O . PRO A 1 87 ? 31.665 -11.645 -7.896 1.00 25.62 838 PRO A O 1
ATOM 733 N N A ILE B 1 6 ? 28.782 28.107 1.466 0.50 35.36 757 ILE B N 1
ATOM 734 N N B ILE B 1 6 ? 28.738 33.175 4.601 0.50 26.90 757 ILE B N 1
ATOM 735 C CA A ILE B 1 6 ? 30.162 28.068 0.894 0.50 18.38 757 ILE B CA 1
ATOM 736 C CA B ILE B 1 6 ? 29.309 32.041 3.844 0.50 20.88 757 ILE B CA 1
ATOM 737 C C A ILE B 1 6 ? 31.257 28.336 1.927 0.50 9.95 757 ILE B C 1
ATOM 738 C C B ILE B 1 6 ? 29.517 30.916 4.844 0.50 18.35 757 ILE B C 1
ATOM 739 O O A ILE B 1 6 ? 32.446 28.415 1.633 0.50 10.42 757 ILE B O 1
ATOM 740 O O B ILE B 1 6 ? 29.954 31.186 6.016 0.50 31.37 757 ILE B O 1
ATOM 749 N N A ALA B 1 7 ? 30.823 28.484 3.174 0.50 9.48 758 ALA B N 1
ATOM 750 N N B ALA B 1 7 ? 29.124 29.700 4.444 0.50 12.56 758 ALA B N 1
ATOM 751 C CA A ALA B 1 7 ? 31.701 28.811 4.269 0.50 9.85 758 ALA B CA 1
ATOM 752 C CA B ALA B 1 7 ? 29.296 28.496 5.138 0.50 11.63 758 ALA B CA 1
ATOM 753 C C A ALA B 1 7 ? 30.855 28.399 5.445 0.50 8.61 758 ALA B C 1
ATOM 754 C C B ALA B 1 7 ? 30.709 27.949 4.916 0.50 9.11 758 ALA B C 1
ATOM 755 O O A ALA B 1 7 ? 29.682 28.899 5.615 0.50 15.80 758 ALA B O 1
ATOM 756 O O B ALA B 1 7 ? 31.463 28.279 3.948 0.50 9.01 758 ALA B O 1
ATOM 759 N N A PRO B 1 8 ? 31.413 27.536 6.315 0.50 4.32 759 PRO B N 1
ATOM 760 N N B PRO B 1 8 ? 31.136 27.208 5.901 0.50 9.82 759 PRO B N 1
ATOM 761 C CA A PRO B 1 8 ? 32.564 26.634 6.009 0.50 5.24 759 PRO B CA 1
ATOM 762 C CA B PRO B 1 8 ? 32.487 26.785 6.041 0.50 9.51 759 PRO B CA 1
ATOM 763 C C A PRO B 1 8 ? 32.353 25.591 4.929 0.50 5.29 759 PRO B C 1
ATOM 764 C C B PRO B 1 8 ? 32.390 25.683 4.955 0.50 6.34 759 PRO B C 1
ATOM 765 O O A PRO B 1 8 ? 31.249 25.344 4.400 0.50 6.44 759 PRO B O 1
ATOM 766 O O B PRO B 1 8 ? 31.300 25.479 4.444 0.50 7.94 759 PRO B O 1
ATOM 773 N N . VAL B 1 9 ? 33.505 24.997 4.597 1.00 5.57 760 VAL B N 1
ATOM 774 C CA . VAL B 1 9 ? 33.516 23.822 3.698 1.00 5.56 760 VAL B CA 1
ATOM 775 C C . VAL B 1 9 ? 34.025 22.647 4.532 1.00 4.75 760 VAL B C 1
ATOM 776 O O . VAL B 1 9 ? 35.214 22.566 4.885 1.00 6.03 760 VAL B O 1
ATOM 780 N N . ALA B 1 10 ? 33.126 21.694 4.828 1.00 4.25 761 ALA B N 1
ATOM 781 C CA . ALA B 1 10 ? 33.497 20.448 5.430 1.00 3.95 761 ALA B CA 1
ATOM 782 C C . ALA B 1 10 ? 34.242 19.578 4.427 1.00 3.57 761 ALA B C 1
ATOM 783 O O . ALA B 1 10 ? 33.801 19.438 3.289 1.00 4.00 761 ALA B O 1
ATOM 785 N N . ARG B 1 11 ? 35.316 18.939 4.875 1.00 3.79 762 ARG B N 1
ATOM 786 C CA . ARG B 1 11 ? 36.062 18.083 3.960 1.00 3.78 762 ARG B CA 1
ATOM 787 C C . ARG B 1 11 ? 36.989 17.227 4.790 1.00 3.58 762 ARG B C 1
ATOM 788 O O . ARG B 1 11 ? 37.502 17.627 5.810 1.00 4.67 762 ARG B O 1
ATOM 796 N N . PHE B 1 12 ? 37.216 15.981 4.322 1.00 3.89 763 PHE B N 1
ATOM 797 C CA . PHE B 1 12 ? 38.131 15.057 4.990 1.00 4.24 763 PHE B CA 1
ATOM 798 C C . PHE B 1 12 ? 38.643 14.031 3.985 1.00 4.65 763 PHE B C 1
ATOM 799 O O . PHE B 1 12 ? 38.120 13.916 2.892 1.00 5.04 763 PHE B O 1
ATOM 807 N N . GLU B 1 13 ? 39.668 13.316 4.419 1.00 5.09 764 GLU B N 1
ATOM 808 C CA . GLU B 1 13 ? 40.156 12.156 3.711 1.00 5.99 764 GLU B CA 1
ATOM 809 C C . GLU B 1 13 ? 40.289 11.004 4.697 1.00 5.62 764 GLU B C 1
ATOM 810 O O . GLU B 1 13 ? 40.691 11.225 5.867 1.00 8.03 764 GLU B O 1
ATOM 816 N N . LEU B 1 14 ? 39.966 9.806 4.288 1.00 6.92 765 LEU B N 1
ATOM 817 C CA . LEU B 1 14 ? 39.960 8.595 5.154 1.00 7.10 765 LEU B CA 1
ATOM 818 C C . LEU B 1 14 ? 40.992 7.625 4.651 1.00 8.81 765 LEU B C 1
ATOM 819 O O . LEU B 1 14 ? 41.176 7.422 3.446 1.00 12.35 765 LEU B O 1
ATOM 824 N N . LYS B 1 15 ? 41.640 6.947 5.600 1.00 8.48 766 LYS B N 1
ATOM 825 C CA A LYS B 1 15 ? 42.531 5.809 5.351 0.80 10.55 766 LYS B CA 1
ATOM 826 C CA B LYS B 1 15 ? 42.587 5.871 5.413 0.20 9.27 766 LYS B CA 1
ATOM 827 C C . LYS B 1 15 ? 41.944 4.634 6.047 1.00 10.40 766 LYS B C 1
ATOM 828 O O . LYS B 1 15 ? 41.799 4.615 7.265 1.00 11.87 766 LYS B O 1
ATOM 839 N N . VAL B 1 16 ? 41.552 3.621 5.258 1.00 11.02 767 VAL B N 1
ATOM 840 C CA . VAL B 1 16 ? 40.936 2.406 5.737 1.00 12.80 767 VAL B CA 1
ATOM 841 C C . VAL B 1 16 ? 41.910 1.272 5.711 1.00 11.86 767 VAL B C 1
ATOM 842 O O . VAL B 1 16 ? 42.619 1.057 4.707 1.00 16.52 767 VAL B O 1
ATOM 846 N N . GLU B 1 17 ? 41.994 0.565 6.813 1.00 12.64 768 GLU B N 1
ATOM 847 C CA . GLU B 1 17 ? 42.795 -0.621 6.972 1.00 13.88 768 GLU B CA 1
ATOM 848 C C . GLU B 1 17 ? 41.963 -1.673 7.613 1.00 14.04 768 GLU B C 1
ATOM 849 O O . GLU B 1 17 ? 41.659 -1.596 8.824 1.00 12.38 768 GLU B O 1
ATOM 855 N N . GLY B 1 18 ? 41.525 -2.651 6.852 1.00 15.32 769 GLY B N 1
ATOM 856 C CA . GLY B 1 18 ? 40.592 -3.599 7.348 1.00 14.74 769 GLY B CA 1
ATOM 857 C C . GLY B 1 18 ? 39.319 -2.984 7.812 1.00 13.16 769 GLY B C 1
ATOM 858 O O . GLY B 1 18 ? 38.680 -2.263 7.053 1.00 14.87 769 GLY B O 1
ATOM 859 N N . LEU B 1 19 ? 38.973 -3.208 9.069 1.00 12.35 770 LEU B N 1
ATOM 860 C CA . LEU B 1 19 ? 37.730 -2.658 9.636 1.00 11.30 770 LEU B CA 1
ATOM 861 C C . LEU B 1 19 ? 37.927 -1.304 10.301 1.00 10.68 770 LEU B C 1
ATOM 862 O O . LEU B 1 19 ? 36.967 -0.749 10.872 1.00 11.57 770 LEU B O 1
ATOM 867 N N . SER B 1 20 ? 39.167 -0.796 10.292 1.00 10.50 771 SER B N 1
ATOM 868 C CA . SER B 1 20 ? 39.546 0.417 11.004 1.00 10.73 771 SER B CA 1
ATOM 869 C C . SER B 1 20 ? 39.733 1.561 10.037 1.00 9.41 771 SER B C 1
ATOM 870 O O . SER B 1 20 ? 40.119 1.382 8.882 1.00 11.60 771 SER B O 1
ATOM 873 N N . VAL B 1 21 ? 39.441 2.744 10.543 1.00 8.80 772 VAL B N 1
ATOM 874 C CA . VAL B 1 21 ? 39.532 3.994 9.811 1.00 7.78 772 VAL B CA 1
ATOM 875 C C . VAL B 1 21 ? 40.296 5.042 10.578 1.00 7.95 772 VAL B C 1
ATOM 876 O O . VAL B 1 21 ? 40.097 5.220 11.787 1.00 9.20 772 VAL B O 1
ATOM 880 N N . MET B 1 22 ? 41.185 5.785 9.891 1.00 7.31 773 MET B N 1
ATOM 881 C CA A MET B 1 22 ? 41.792 6.979 10.402 0.60 7.48 773 MET B CA 1
ATOM 882 C CA B MET B 1 22 ? 41.833 6.985 10.390 0.40 7.64 773 MET B CA 1
ATOM 883 C C . MET B 1 22 ? 41.410 8.150 9.494 1.00 6.75 773 MET B C 1
ATOM 884 O O . MET B 1 22 ? 41.189 7.956 8.301 1.00 9.72 773 MET B O 1
ATOM 893 N N . SER B 1 23 ? 41.243 9.317 10.061 1.00 7.20 774 SER B N 1
ATOM 894 C CA . SER B 1 23 ? 40.803 10.486 9.319 1.00 6.92 774 SER B CA 1
ATOM 895 C C . SER B 1 23 ? 41.806 11.593 9.324 1.00 6.77 774 SER B C 1
ATOM 896 O O . SER B 1 23 ? 42.612 11.769 10.258 1.00 7.22 774 SER B O 1
ATOM 899 N N A GLN B 1 24 ? 41.694 12.372 8.281 0.80 6.46 775 GLN B N 1
ATOM 900 N N B GLN B 1 24 ? 41.776 12.357 8.211 0.20 6.44 775 GLN B N 1
ATOM 901 C CA A GLN B 1 24 ? 42.362 13.602 8.186 0.80 7.34 775 GLN B CA 1
ATOM 902 C CA B GLN B 1 24 ? 42.417 13.691 8.018 0.20 5.95 775 GLN B CA 1
ATOM 903 C C A GLN B 1 24 ? 41.301 14.692 7.889 0.80 5.53 775 GLN B C 1
ATOM 904 C C B GLN B 1 24 ? 41.333 14.783 7.811 0.20 6.04 775 GLN B C 1
ATOM 905 O O A GLN B 1 24 ? 40.522 14.520 6.921 0.80 6.09 775 GLN B O 1
ATOM 906 O O B GLN B 1 24 ? 40.575 14.724 6.837 0.20 6.67 775 GLN B O 1
ATOM 917 N N . ASN B 1 25 ? 41.236 15.775 8.700 1.00 6.02 776 ASN B N 1
ATOM 918 C CA . ASN B 1 25 ? 40.226 16.792 8.517 1.00 5.48 776 ASN B CA 1
ATOM 919 C C . ASN B 1 25 ? 40.825 17.897 7.658 1.00 5.21 776 ASN B C 1
ATOM 920 O O . ASN B 1 25 ? 41.838 18.502 8.066 1.00 8.36 776 ASN B O 1
ATOM 925 N N . THR B 1 26 ? 40.279 18.118 6.505 1.00 4.36 777 THR B N 1
ATOM 926 C CA . THR 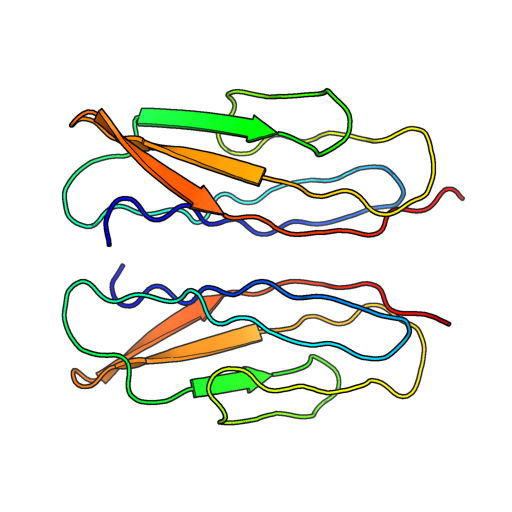B 1 26 ? 40.806 19.086 5.520 1.00 4.55 777 THR B CA 1
ATOM 927 C C . THR B 1 26 ? 39.781 20.182 5.239 1.00 4.40 777 THR B C 1
ATOM 928 O O . THR B 1 26 ? 39.793 20.816 4.180 1.00 5.25 777 THR B O 1
ATOM 932 N N . SER B 1 27 ? 38.982 20.489 6.257 1.00 4.68 778 SER B N 1
ATOM 933 C CA . SER B 1 27 ? 37.940 21.521 6.163 1.00 5.25 778 SER B CA 1
ATOM 934 C C . SER B 1 27 ? 38.537 22.922 6.190 1.00 5.93 778 SER B C 1
ATOM 935 O O . SER B 1 27 ? 39.700 23.119 6.603 1.00 7.08 778 SER B O 1
ATOM 938 N N . SER B 1 28 ? 37.772 23.902 5.781 1.00 5.64 779 SER B N 1
ATOM 939 C CA . SER B 1 28 ? 38.228 25.258 5.745 1.00 6.67 779 SER B CA 1
ATOM 940 C C . SER B 1 28 ? 37.045 26.195 5.914 1.00 5.55 779 SER B C 1
ATOM 941 O O . SER B 1 28 ? 35.879 25.796 5.859 1.00 6.40 779 SER B O 1
ATOM 944 N N . ASP B 1 29 ? 37.342 27.481 6.103 1.00 6.05 780 ASP B N 1
ATOM 945 C CA . ASP B 1 29 ? 36.265 28.496 6.290 1.00 6.32 780 ASP B CA 1
ATOM 946 C C . ASP B 1 29 ? 36.808 29.862 5.889 1.00 6.95 780 ASP B C 1
ATOM 947 O O . ASP B 1 29 ? 37.752 30.345 6.477 1.00 9.20 780 ASP B O 1
ATOM 952 N N . SER B 1 30 ? 36.153 30.483 4.903 1.00 7.21 781 SER B N 1
ATOM 953 C CA . SER B 1 30 ? 36.484 31.812 4.423 1.00 8.79 781 SER B CA 1
ATOM 954 C C . SER B 1 30 ? 35.798 32.939 5.169 1.00 8.65 781 SER B C 1
ATOM 955 O O . SER B 1 30 ? 36.088 34.086 4.935 1.00 12.45 781 SER B O 1
ATOM 958 N N . ASP B 1 31 ? 34.893 32.596 6.081 1.00 9.14 782 ASP B N 1
ATOM 959 C CA . ASP B 1 31 ? 34.092 33.561 6.783 1.00 9.67 782 ASP B CA 1
ATOM 960 C C . ASP B 1 31 ? 33.761 33.046 8.178 1.00 11.03 782 ASP B C 1
ATOM 961 O O . ASP B 1 31 ? 32.607 32.585 8.487 1.00 15.69 782 ASP B O 1
ATOM 966 N N . GLY B 1 32 ? 34.794 32.925 8.977 1.00 11.73 783 GLY B N 1
ATOM 967 C CA . GLY B 1 32 ? 34.752 32.479 10.337 1.00 9.54 783 GLY B CA 1
ATOM 968 C C . GLY B 1 32 ? 35.765 31.406 10.574 1.00 7.91 783 GLY B C 1
ATOM 969 O O . GLY B 1 32 ? 36.589 31.104 9.693 1.00 9.87 783 GLY B O 1
ATOM 970 N N . ASN B 1 33 ? 35.736 30.849 11.791 1.00 6.33 784 ASN B N 1
ATOM 971 C CA . ASN B 1 33 ? 36.656 29.795 12.253 1.00 7.05 784 ASN B CA 1
ATOM 972 C C . ASN B 1 33 ? 35.856 28.581 12.646 1.00 5.21 784 ASN B C 1
ATOM 973 O O . ASN B 1 33 ? 34.915 28.710 13.443 1.00 5.80 784 ASN B O 1
ATOM 978 N N . ILE B 1 34 ? 36.212 27.437 12.140 1.00 6.12 785 ILE B N 1
ATOM 979 C CA . ILE B 1 34 ? 35.575 26.190 12.558 1.00 5.00 785 ILE B CA 1
ATOM 980 C C . ILE B 1 34 ? 35.872 25.910 14.012 1.00 6.16 785 ILE B C 1
ATOM 981 O O . ILE B 1 34 ? 37.047 25.961 14.396 1.00 7.46 785 ILE B O 1
ATOM 986 N N . VAL B 1 35 ? 34.862 25.614 14.810 1.00 5.61 786 VAL B N 1
ATOM 987 C CA . VAL B 1 35 ? 35.026 25.373 16.227 1.00 6.22 786 VAL B CA 1
ATOM 988 C C . VAL B 1 35 ? 34.486 24.030 16.716 1.00 6.01 786 VAL B C 1
ATOM 989 O O . VAL B 1 35 ? 34.876 23.630 17.802 1.00 8.69 786 VAL B O 1
ATOM 993 N N . SER B 1 36 ? 33.567 23.411 15.972 1.00 5.78 787 SER B N 1
ATOM 994 C CA A SER B 1 36 ? 33.043 22.145 16.455 0.70 5.30 787 SER B CA 1
ATOM 995 C CA B SER B 1 36 ? 32.910 22.183 16.412 0.30 5.34 787 SER B CA 1
ATOM 996 C C . SER B 1 36 ? 32.745 21.207 15.280 1.00 4.41 787 SER B C 1
ATOM 997 O O . SER B 1 36 ? 32.598 21.632 14.132 1.00 5.10 787 SER B O 1
ATOM 1002 N N . TYR B 1 37 ? 32.702 19.946 15.620 1.00 4.46 788 TYR B N 1
ATOM 1003 C CA . TYR B 1 37 ? 32.625 18.823 14.696 1.00 4.75 788 TYR B CA 1
ATOM 1004 C C . TYR B 1 37 ? 31.616 17.803 15.119 1.00 4.98 788 TYR B C 1
ATOM 1005 O O . TYR B 1 37 ? 31.499 17.491 16.316 1.00 5.43 788 TYR B O 1
ATOM 1014 N N . LEU B 1 38 ? 30.922 17.213 14.153 1.00 4.29 789 LEU B N 1
ATOM 1015 C CA . LEU B 1 38 ? 30.072 16.051 14.391 1.00 4.56 789 LEU B CA 1
ATOM 1016 C C . LEU B 1 38 ? 30.359 15.067 13.277 1.00 4.33 789 LEU B C 1
ATOM 1017 O O . LEU B 1 38 ? 30.003 15.272 12.111 1.00 4.27 789 LEU B O 1
ATOM 1022 N N . TRP B 1 39 ? 31.057 13.991 13.612 1.00 3.99 790 TRP B N 1
ATOM 1023 C CA . TRP B 1 39 ? 31.322 12.856 12.757 1.00 4.17 790 TRP B CA 1
ATOM 1024 C C . TRP B 1 39 ? 30.234 11.813 13.010 1.00 4.38 790 TRP B C 1
ATOM 1025 O O . TRP B 1 39 ? 29.861 11.553 14.158 1.00 5.25 790 TRP B O 1
ATOM 1036 N N . ASP B 1 40 ? 29.829 11.156 11.935 1.00 4.36 791 ASP B N 1
ATOM 1037 C CA . ASP B 1 40 ? 28.716 10.201 11.932 1.00 4.37 791 ASP B CA 1
ATOM 1038 C C . ASP B 1 40 ? 29.205 9.040 11.083 1.00 4.37 791 ASP B C 1
ATOM 1039 O O . ASP B 1 40 ? 29.455 9.205 9.875 1.00 4.48 791 ASP B O 1
ATOM 1044 N N . PHE B 1 41 ? 29.462 7.877 11.707 1.00 4.29 792 PHE B N 1
ATOM 1045 C CA . PHE B 1 41 ? 30.211 6.820 11.068 1.00 4.73 792 PHE B CA 1
ATOM 1046 C C . PHE B 1 41 ? 29.350 5.901 10.217 1.00 4.23 792 PHE B C 1
ATOM 1047 O O . PHE B 1 41 ? 29.865 4.975 9.572 1.00 5.65 792 PHE B O 1
ATOM 1055 N N . GLY B 1 42 ? 28.030 6.095 10.183 1.00 4.37 793 GLY B N 1
ATOM 1056 C CA . GLY B 1 42 ? 27.161 5.302 9.357 1.00 4.88 793 GLY B CA 1
ATOM 1057 C C . GLY B 1 42 ? 26.784 3.959 9.910 1.00 4.33 793 GLY B C 1
ATOM 1058 O O . GLY B 1 42 ? 26.259 3.107 9.187 1.00 4.50 793 GLY B O 1
ATOM 1059 N N . ASN B 1 43 ? 27.038 3.756 11.223 1.00 4.98 794 ASN B N 1
ATOM 1060 C CA . ASN B 1 43 ? 26.728 2.529 11.954 1.00 5.36 794 ASN B CA 1
ATOM 1061 C C . ASN B 1 43 ? 25.953 2.853 13.253 1.00 4.57 794 ASN B C 1
ATOM 1062 O O . ASN B 1 43 ? 25.839 1.970 14.112 1.00 5.36 794 ASN B O 1
ATOM 1067 N N . GLY B 1 44 ? 25.521 4.089 13.433 1.00 5.14 795 GLY B N 1
ATOM 1068 C CA . GLY B 1 44 ? 24.924 4.563 14.654 1.00 5.27 795 GLY B CA 1
ATOM 1069 C C . GLY B 1 44 ? 25.792 5.355 15.579 1.00 5.59 795 GLY B C 1
ATOM 1070 O O . GLY B 1 44 ? 25.278 6.041 16.477 1.00 7.02 795 GLY B O 1
ATOM 1071 N N . GLN B 1 45 ? 27.133 5.251 15.424 1.00 5.03 796 GLN B N 1
ATOM 1072 C CA . GLN B 1 45 ? 28.068 5.922 16.290 1.00 5.66 796 GLN B CA 1
ATOM 1073 C C . GLN B 1 45 ? 28.523 7.247 15.721 1.00 5.65 796 GLN B C 1
ATOM 1074 O O . GLN B 1 45 ? 28.412 7.533 14.486 1.00 5.72 796 GLN B O 1
ATOM 1080 N N . THR B 1 46 ? 28.983 8.124 16.620 1.00 5.84 797 THR B N 1
ATOM 1081 C CA . THR B 1 46 ? 29.359 9.480 16.326 1.00 5.48 797 THR B CA 1
ATOM 1082 C C . THR B 1 46 ? 30.640 9.837 17.102 1.00 6.32 797 THR B C 1
ATOM 1083 O O . THR B 1 46 ? 31.012 9.158 18.048 1.00 8.02 797 THR B O 1
ATOM 1087 N N . SER B 1 47 ? 31.218 10.959 16.731 1.00 5.43 798 SER B N 1
ATOM 1088 C CA . SER B 1 47 ? 32.319 11.565 17.479 1.00 5.80 798 SER B CA 1
ATOM 1089 C C . SER B 1 47 ? 32.295 13.065 17.309 1.00 5.29 798 SER B C 1
ATOM 1090 O O . SER B 1 47 ? 31.861 13.568 16.282 1.00 5.62 798 SER B O 1
ATOM 1093 N N . THR B 1 48 ? 32.824 13.798 18.302 1.00 5.42 799 THR B N 1
ATOM 1094 C CA . THR B 1 48 ? 32.989 15.235 18.202 1.00 5.57 799 THR B CA 1
ATOM 1095 C C . THR B 1 48 ? 34.461 15.650 18.123 1.00 5.53 799 THR B C 1
ATOM 1096 O O . THR B 1 48 ? 34.761 16.836 18.197 1.00 6.52 799 THR B O 1
ATOM 1100 N N . GLU B 1 49 ? 35.376 14.714 17.938 1.00 5.95 800 GLU B N 1
ATOM 1101 C CA . GLU B 1 49 ? 36.778 15.020 17.739 1.00 6.45 800 GLU B CA 1
ATOM 1102 C C . GLU B 1 49 ? 37.009 15.605 16.347 1.00 7.01 800 GLU B C 1
ATOM 1103 O O . GLU B 1 49 ? 36.263 15.329 15.407 1.00 6.53 800 GLU B O 1
ATOM 1109 N N . ALA B 1 50 ? 38.094 16.361 16.196 1.00 6.34 801 ALA B N 1
ATOM 1110 C CA . ALA B 1 50 ? 38.426 16.902 14.878 1.00 6.96 801 ALA B CA 1
ATOM 1111 C C . ALA B 1 50 ? 38.736 15.830 13.838 1.00 5.76 801 ALA B C 1
ATOM 1112 O O . ALA B 1 50 ? 38.329 15.949 12.704 1.00 6.65 801 ALA B O 1
ATOM 1114 N N . ALA B 1 51 ? 39.502 14.828 14.240 1.00 6.23 802 ALA B N 1
ATOM 1115 C CA . ALA B 1 51 ? 39.982 13.813 13.272 1.00 6.82 802 ALA B CA 1
ATOM 1116 C C . ALA B 1 51 ? 40.126 12.465 14.012 1.00 6.34 802 ALA B C 1
ATOM 1117 O O . ALA B 1 51 ? 41.221 11.995 14.325 1.00 7.74 802 ALA B O 1
ATOM 1119 N N . PRO B 1 52 ? 38.993 11.847 14.323 1.00 5.96 803 PRO B N 1
ATOM 1120 C CA . PRO B 1 52 ? 39.011 10.579 15.106 1.00 6.60 803 PRO B CA 1
ATOM 1121 C C . PRO B 1 52 ? 39.474 9.396 14.287 1.00 6.38 803 PRO B C 1
ATOM 1122 O O . PRO B 1 52 ? 39.549 9.378 13.059 1.00 6.28 803 PRO B O 1
ATOM 1126 N N . THR B 1 53 ? 39.777 8.337 15.046 1.00 7.13 804 THR B N 1
ATOM 1127 C CA . THR B 1 53 ? 39.949 6.974 14.551 1.00 7.09 804 THR B CA 1
ATOM 1128 C C . THR B 1 53 ? 38.800 6.144 15.080 1.00 6.94 804 THR B C 1
ATOM 1129 O O . THR B 1 53 ? 38.369 6.321 16.216 1.00 8.69 804 THR B O 1
ATOM 1133 N N . TRP B 1 54 ? 38.343 5.190 14.317 1.00 6.79 805 TRP B N 1
ATOM 1134 C CA . TRP B 1 54 ? 37.230 4.307 14.694 1.00 7.03 805 TRP B CA 1
ATOM 1135 C C . TRP B 1 54 ? 37.310 2.994 13.924 1.00 7.16 805 TRP B C 1
ATOM 1136 O O . TRP B 1 54 ? 38.086 2.852 12.972 1.00 9.19 805 TRP B O 1
ATOM 1147 N N A SER B 1 55 ? 36.505 2.031 14.321 0.40 9.26 806 SER B N 1
ATOM 1148 N N B SER B 1 55 ? 36.545 2.020 14.421 0.60 8.13 806 SER B N 1
ATOM 1149 C CA A SER B 1 55 ? 36.437 0.789 13.602 0.40 9.75 806 SER B CA 1
ATOM 1150 C CA B SER B 1 55 ? 36.405 0.712 13.780 0.60 7.56 806 SER B CA 1
ATOM 1151 C C A SER B 1 55 ? 35.020 0.290 13.633 0.40 8.51 806 SER B C 1
ATOM 1152 C C B SER B 1 55 ? 34.964 0.294 13.648 0.60 8.52 806 SER B C 1
ATOM 1153 O O A SER B 1 55 ? 34.242 0.636 14.516 0.40 8.60 806 SER B O 1
ATOM 1154 O O B SER B 1 55 ? 34.112 0.637 14.464 0.60 10.52 806 SER B O 1
ATOM 1159 N N . TYR B 1 56 ? 34.722 -0.563 12.657 1.00 8.38 807 TYR B N 1
ATOM 1160 C CA . TYR B 1 56 ? 33.452 -1.259 12.491 1.00 8.13 807 TYR B CA 1
ATOM 1161 C C . TYR B 1 56 ? 33.613 -2.692 12.983 1.00 9.44 807 TYR B C 1
ATOM 1162 O O . TYR B 1 56 ? 34.734 -3.173 13.042 1.00 11.36 807 TYR B O 1
ATOM 1171 N N . THR B 1 57 ? 32.538 -3.293 13.356 1.00 10.22 808 THR B N 1
ATOM 1172 C CA . THR B 1 57 ? 32.625 -4.693 13.773 1.00 11.57 808 THR B CA 1
ATOM 1173 C C . THR B 1 57 ? 32.293 -5.744 12.713 1.00 10.65 808 THR B C 1
ATOM 1174 O O . THR B 1 57 ? 32.591 -6.905 12.893 1.00 14.06 808 THR B O 1
ATOM 1178 N N . LYS B 1 58 ? 31.672 -5.330 11.609 1.00 10.79 809 LYS B N 1
ATOM 1179 C CA . LYS B 1 58 ? 31.239 -6.203 10.534 1.00 11.38 809 LYS B CA 1
ATOM 1180 C C . LYS B 1 58 ? 31.634 -5.555 9.201 1.00 10.90 809 LYS B C 1
ATOM 1181 O O . LYS B 1 58 ? 31.504 -4.349 9.006 1.00 10.07 809 LYS B O 1
ATOM 1187 N N . ALA B 1 59 ? 32.041 -6.398 8.266 1.00 12.11 810 ALA B N 1
ATOM 1188 C CA . ALA B 1 59 ? 32.287 -5.942 6.891 1.00 11.87 810 ALA B CA 1
ATOM 1189 C C . ALA B 1 59 ? 31.030 -5.380 6.314 1.00 11.21 810 ALA B C 1
ATOM 1190 O O . ALA B 1 59 ? 29.914 -5.805 6.617 1.00 13.04 810 ALA B O 1
ATOM 1192 N N . GLY B 1 60 ? 31.163 -4.369 5.481 1.00 9.97 811 GLY B N 1
ATOM 1193 C CA . GLY B 1 60 ? 30.016 -3.795 4.809 1.00 10.59 811 GLY B CA 1
ATOM 1194 C C . GLY B 1 60 ? 30.362 -2.438 4.230 1.00 8.58 811 GLY B C 1
ATOM 1195 O O . GLY B 1 60 ? 31.536 -2.018 4.254 1.00 9.15 811 GLY B O 1
ATOM 1196 N N A SER B 1 61 ? 29.337 -1.734 3.764 0.50 9.28 812 SER B N 1
ATOM 1197 N N B SER B 1 61 ? 29.335 -1.806 3.670 0.50 7.86 812 SER B N 1
ATOM 1198 C CA A SER B 1 61 ? 29.523 -0.407 3.242 0.50 8.84 812 SER B CA 1
ATOM 1199 C CA B SER B 1 61 ? 29.420 -0.448 3.183 0.50 7.72 812 SER B CA 1
ATOM 1200 C C A SER B 1 61 ? 28.792 0.597 4.118 0.50 6.70 812 SER B C 1
ATOM 1201 C C B SER B 1 61 ? 28.894 0.473 4.316 0.50 8.39 812 SER B C 1
ATOM 1202 O O A SER B 1 61 ? 27.557 0.453 4.394 0.50 7.29 812 SER B O 1
ATOM 1203 O O B SER B 1 61 ? 27.896 0.124 5.006 0.50 6.30 812 SER B O 1
ATOM 1208 N N . TYR B 1 62 ? 29.556 1.609 4.551 1.00 5.54 813 TYR B N 1
ATOM 1209 C CA . TYR B 1 62 ? 29.126 2.574 5.541 1.00 5.34 813 TYR B CA 1
ATOM 1210 C C . TYR B 1 62 ? 29.356 3.980 5.003 1.00 4.46 813 TYR B C 1
ATOM 1211 O O . TYR B 1 62 ? 30.389 4.265 4.412 1.00 6.20 813 TYR B O 1
ATOM 1220 N N A SER B 1 63 ? 28.410 4.874 5.250 0.40 5.01 814 SER B N 1
ATOM 1221 N N B SER B 1 63 ? 28.431 4.884 5.289 0.60 4.77 814 SER B N 1
ATOM 1222 C CA A SER B 1 63 ? 28.511 6.279 4.883 0.40 4.65 814 SER B CA 1
ATOM 1223 C CA B SER B 1 63 ? 28.566 6.291 4.958 0.60 4.28 814 SER B CA 1
ATOM 1224 C C A SER B 1 63 ? 29.050 7.086 6.050 0.40 4.30 814 SER B C 1
ATOM 1225 C C B SER B 1 63 ? 29.150 7.034 6.135 0.60 4.01 814 SER B C 1
ATOM 1226 O O A SER B 1 63 ? 28.367 7.108 7.086 0.40 4.13 814 SER B O 1
ATOM 1227 O O B SER B 1 63 ? 28.649 6.992 7.237 0.60 4.55 814 SER B O 1
ATOM 1232 N N . VAL B 1 64 ? 30.235 7.723 5.853 1.00 3.96 815 VAL B N 1
ATOM 1233 C CA . VAL B 1 64 ? 30.869 8.542 6.853 1.00 3.85 815 VAL B CA 1
ATOM 1234 C C . VAL B 1 64 ? 30.541 9.990 6.524 1.00 3.60 815 VAL B C 1
ATOM 1235 O O . VAL B 1 64 ? 30.808 10.465 5.428 1.00 4.44 815 VAL B O 1
ATOM 1239 N N . THR B 1 65 ? 29.954 10.719 7.498 1.00 3.66 816 THR B N 1
ATOM 1240 C CA . THR B 1 65 ? 29.510 12.074 7.318 1.00 3.99 816 THR B CA 1
ATOM 1241 C C . THR B 1 65 ? 30.209 12.947 8.378 1.00 3.87 816 THR B C 1
ATOM 1242 O O . THR B 1 65 ? 30.260 12.581 9.558 1.00 4.99 816 THR B O 1
ATOM 1246 N N . LEU B 1 66 ? 30.677 14.116 7.942 1.00 3.74 817 LEU B N 1
ATOM 1247 C CA . LEU B 1 66 ? 31.245 15.102 8.840 1.00 3.76 817 LEU B CA 1
ATOM 1248 C C . LEU B 1 66 ? 30.486 16.402 8.655 1.00 3.73 817 LEU B C 1
ATOM 1249 O O . LEU B 1 66 ? 30.360 16.898 7.522 1.00 3.97 817 LEU B O 1
ATOM 1254 N N . THR B 1 67 ? 30.054 17.007 9.788 1.00 3.53 818 THR B N 1
ATOM 1255 C CA . THR B 1 67 ? 29.506 18.349 9.822 1.00 3.82 818 THR B CA 1
ATOM 1256 C C . THR B 1 67 ? 30.466 19.199 10.639 1.00 3.69 818 THR B C 1
ATOM 1257 O O . THR B 1 67 ? 30.749 18.851 11.800 1.00 4.18 818 THR B O 1
ATOM 1261 N N . VAL B 1 68 ? 30.857 20.320 10.063 1.00 3.33 819 VAL B N 1
ATOM 1262 C CA . VAL B 1 68 ? 31.635 21.342 10.776 1.00 3.95 819 VAL B CA 1
ATOM 1263 C C . VAL B 1 68 ? 30.767 22.546 11.060 1.00 3.99 819 VAL B C 1
ATOM 1264 O O . VAL B 1 68 ? 29.903 22.868 10.236 1.00 4.34 819 VAL B O 1
ATOM 1268 N N . THR B 1 69 ? 30.990 23.161 12.205 1.00 4.13 820 THR B N 1
ATOM 1269 C CA . THR B 1 69 ? 30.211 24.328 12.624 1.00 4.11 820 THR B CA 1
ATOM 1270 C C . THR B 1 69 ? 31.246 25.404 13.023 1.00 4.15 820 THR B C 1
ATOM 1271 O O . THR B 1 69 ? 32.199 25.141 13.753 1.00 4.56 820 THR B O 1
ATOM 1275 N N . ASP B 1 70 ? 31.021 26.604 12.535 1.00 4.49 821 ASP B N 1
ATOM 1276 C CA . ASP B 1 70 ? 31.916 27.706 12.798 1.00 4.66 821 ASP B CA 1
ATOM 1277 C C . ASP B 1 70 ? 31.411 28.671 13.858 1.00 4.43 821 ASP B C 1
ATOM 1278 O O . ASP B 1 70 ? 30.329 28.543 14.412 1.00 5.41 821 ASP B O 1
ATOM 1283 N N . ASP B 1 71 ? 32.271 29.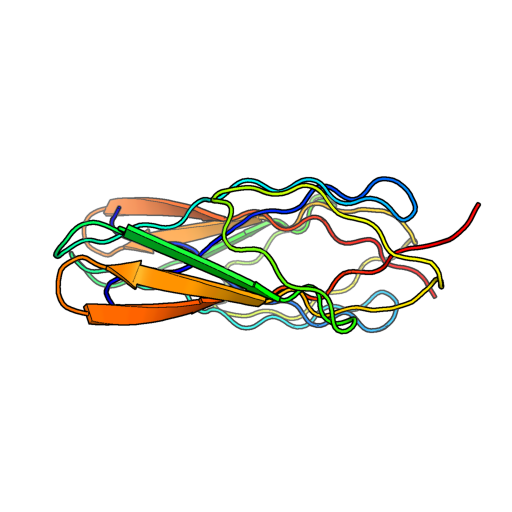616 14.204 1.00 5.49 822 ASP B N 1
ATOM 1284 C CA . ASP B 1 71 ? 32.031 30.548 15.279 1.00 5.83 822 ASP B CA 1
ATOM 1285 C C . ASP B 1 71 ? 31.092 31.678 14.900 1.00 5.48 822 ASP B C 1
ATOM 1286 O O . ASP B 1 71 ? 30.845 32.553 15.724 1.00 6.08 822 ASP B O 1
ATOM 1291 N N . LYS B 1 72 ? 30.544 31.620 13.688 1.00 5.61 823 LYS B N 1
ATOM 1292 C CA . LYS B 1 72 ? 29.476 32.486 13.233 1.00 5.17 823 LYS B CA 1
ATOM 1293 C C . LYS B 1 72 ? 28.123 31.791 13.220 1.00 5.04 823 LYS B C 1
ATOM 1294 O O . LYS B 1 72 ? 27.089 32.416 12.938 1.00 6.52 823 LYS B O 1
ATOM 1300 N N . GLY B 1 73 ? 28.118 30.487 13.519 1.00 4.52 824 GLY B N 1
ATOM 1301 C CA . GLY B 1 73 ? 26.887 29.673 13.548 1.00 4.96 824 GLY B CA 1
ATOM 1302 C C . GLY B 1 73 ? 26.562 28.957 12.252 1.00 4.47 824 GLY B C 1
ATOM 1303 O O . GLY B 1 73 ? 25.467 28.387 12.193 1.00 5.19 824 GLY B O 1
ATOM 1304 N N . ASP B 1 74 ? 27.433 28.995 11.250 1.00 4.46 825 ASP B N 1
ATOM 1305 C CA . ASP B 1 74 ? 27.207 28.270 10.003 1.00 4.82 825 ASP B CA 1
ATOM 1306 C C . ASP B 1 74 ? 27.735 26.864 10.080 1.00 4.05 825 ASP B C 1
ATOM 1307 O O . ASP B 1 74 ? 28.832 26.672 10.639 1.00 5.29 825 ASP B O 1
ATOM 1312 N N . SER B 1 75 ? 27.100 25.947 9.414 1.00 4.27 826 SER B N 1
ATOM 1313 C CA . SER B 1 75 ? 27.515 24.570 9.316 1.00 3.66 826 SER B CA 1
ATOM 1314 C C . SER B 1 75 ? 27.642 24.143 7.887 1.00 4.18 826 SER B C 1
ATOM 1315 O O . SER B 1 75 ? 27.028 24.693 6.971 1.00 5.22 826 SER B O 1
ATOM 1318 N N . ASP B 1 76 ? 28.389 23.057 7.648 1.00 3.78 827 ASP B N 1
ATOM 1319 C CA . ASP B 1 76 ? 28.501 22.436 6.332 1.00 3.73 827 ASP B CA 1
ATOM 1320 C C . ASP B 1 76 ? 28.821 20.975 6.527 1.00 3.50 827 ASP B C 1
ATOM 1321 O O . ASP B 1 76 ? 29.468 20.592 7.532 1.00 3.91 827 ASP B O 1
ATOM 1326 N N . THR B 1 77 ? 28.470 20.122 5.537 1.00 3.54 828 THR B N 1
ATOM 1327 C CA . THR B 1 77 ? 28.581 18.685 5.657 1.00 3.78 828 THR B CA 1
ATOM 1328 C C . THR B 1 77 ? 29.229 18.090 4.388 1.00 3.89 828 THR B C 1
ATOM 1329 O O . THR B 1 77 ? 28.942 18.516 3.269 1.00 5.63 828 THR B O 1
ATOM 1333 N N . HIS B 1 78 ? 30.061 17.072 4.619 1.00 4.06 829 HIS B N 1
ATOM 1334 C CA . HIS B 1 78 ? 30.704 16.256 3.553 1.00 3.73 829 HIS B CA 1
ATOM 1335 C C . HIS B 1 78 ? 30.463 14.803 3.876 1.00 3.69 829 HIS B C 1
ATOM 1336 O O . HIS B 1 78 ? 30.391 14.436 5.068 1.00 4.30 829 HIS B O 1
ATOM 1343 N N A GLN B 1 79 ? 30.224 13.950 2.854 0.30 4.18 830 GLN B N 1
ATOM 1344 N N B GLN B 1 79 ? 30.439 13.926 2.863 0.70 3.75 830 GLN B N 1
ATOM 1345 C CA A GLN B 1 79 ? 29.926 12.500 3.015 0.30 4.69 830 GLN B CA 1
ATOM 1346 C CA B GLN B 1 79 ? 30.218 12.539 3.076 0.70 3.83 830 GLN B CA 1
ATOM 1347 C C A GLN B 1 79 ? 30.801 11.606 2.071 0.30 4.69 830 GLN B C 1
ATOM 1348 C C B GLN B 1 79 ? 31.071 11.710 2.110 0.70 4.65 830 GLN B C 1
ATOM 1349 O O A GLN B 1 79 ? 30.963 11.970 0.882 0.30 4.87 830 GLN B O 1
ATOM 1350 O O B GLN B 1 79 ? 31.398 12.130 1.000 0.70 5.23 830 GLN B O 1
ATOM 1361 N N A GLN B 1 80 ? 31.323 10.494 2.620 0.60 5.56 831 GLN B N 1
ATOM 1362 N N B GLN B 1 80 ? 31.397 10.536 2.550 0.40 6.20 831 GLN B N 1
ATOM 1363 C CA A GLN B 1 80 ? 32.265 9.503 1.952 0.60 6.35 831 GLN B CA 1
ATOM 1364 C CA B GLN B 1 80 ? 31.794 9.545 1.588 0.40 5.19 831 GLN B CA 1
ATOM 1365 C C A GLN B 1 80 ? 31.657 8.109 2.253 0.60 7.61 831 GLN B C 1
ATOM 1366 C C B GLN B 1 80 ? 31.597 8.172 2.173 0.40 5.08 831 GLN B C 1
ATOM 1367 O O A GLN B 1 80 ? 31.470 7.797 3.429 0.60 7.25 831 G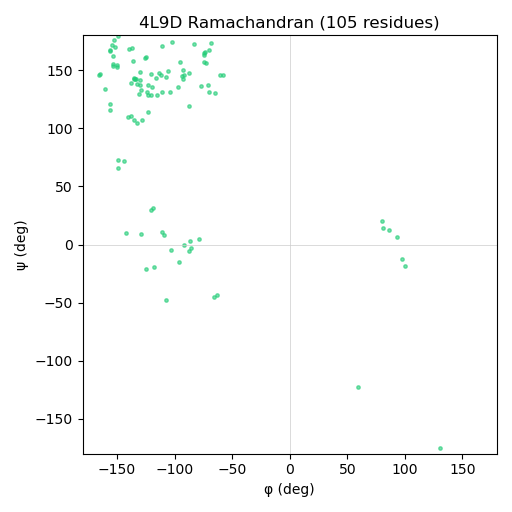LN B O 1
ATOM 1368 O O B GLN B 1 80 ? 31.889 7.892 3.357 0.40 4.74 831 GLN B O 1
ATOM 1379 N N . THR B 1 81 ? 31.227 7.298 1.271 1.00 7.82 832 THR B N 1
ATOM 1380 C CA . THR B 1 81 ? 30.889 5.949 1.548 1.00 7.19 832 THR B CA 1
ATOM 1381 C C . THR B 1 81 ? 32.087 5.048 1.358 1.00 7.15 832 THR B C 1
ATOM 1382 O O . THR B 1 81 ? 32.775 5.118 0.314 1.00 10.29 832 THR B O 1
ATOM 1386 N N . ILE B 1 82 ? 32.357 4.219 2.344 1.00 6.49 833 ILE B N 1
ATOM 1387 C CA . ILE B 1 82 ? 33.495 3.315 2.334 1.00 6.80 833 ILE B CA 1
ATOM 1388 C C . ILE B 1 82 ? 33.095 1.852 2.425 1.00 8.04 833 ILE B C 1
ATOM 1389 O O . ILE B 1 82 ? 32.108 1.504 3.127 1.00 9.27 833 ILE B O 1
ATOM 1394 N N A LYS B 1 83 ? 33.764 0.951 1.734 0.50 6.07 834 LYS B N 1
ATOM 1395 N N B LYS B 1 83 ? 33.970 1.046 1.848 0.50 9.20 834 LYS B N 1
ATOM 1396 C CA A LYS B 1 83 ? 33.498 -0.505 1.832 0.50 8.98 834 LYS B CA 1
ATOM 1397 C CA B LYS B 1 83 ? 33.860 -0.386 1.919 0.50 9.43 834 LYS B CA 1
ATOM 1398 C C A LYS B 1 83 ? 34.645 -1.132 2.633 0.50 10.98 834 LYS B C 1
ATOM 1399 C C B LYS B 1 83 ? 34.833 -0.840 2.958 0.50 13.29 834 LYS B C 1
ATOM 1400 O O A LYS B 1 83 ? 35.788 -1.118 2.131 0.50 16.55 834 LYS B O 1
ATOM 1401 O O B LYS B 1 83 ? 36.027 -0.476 2.971 0.50 12.10 834 LYS B O 1
ATOM 1412 N N . VAL B 1 84 ? 34.352 -1.671 3.851 1.00 10.47 835 VAL B N 1
ATOM 1413 C CA . VAL B 1 84 ? 35.320 -2.195 4.809 1.00 13.12 835 VAL B CA 1
ATOM 1414 C C . VAL B 1 84 ? 35.158 -3.756 4.859 1.00 12.59 835 VAL B C 1
ATOM 1415 O O . VAL B 1 84 ? 34.084 -4.288 4.717 1.00 11.57 835 VAL B O 1
ATOM 1419 N N . ASP B 1 85 ? 36.292 -4.399 5.046 1.00 16.07 836 ASP B N 1
ATOM 1420 C CA . ASP B 1 85 ? 36.313 -5.853 5.213 1.00 18.18 836 ASP B CA 1
ATOM 1421 C C . ASP B 1 85 ? 37.479 -6.267 6.127 1.00 19.15 836 ASP B C 1
ATOM 1422 O O . ASP B 1 85 ? 38.236 -5.481 6.579 1.00 30.63 836 ASP B O 1
ATOM 1427 N N . THR B 1 86 ? 37.594 -7.534 6.361 1.00 27.15 837 THR B N 1
ATOM 1428 C CA . THR B 1 86 ? 38.934 -8.138 6.606 1.00 48.32 837 THR B CA 1
ATOM 1429 C C . THR B 1 86 ? 38.771 -9.600 6.353 1.00 58.38 837 THR B C 1
ATOM 1430 O O . THR B 1 86 ? 37.678 -10.116 6.694 1.00 89.37 837 THR B O 1
#

B-factor: mean 11.16, std 10.83, range [3.11, 107.48]

Nearest PDB structures (foldseek):
  4l9d-assembly2_B  TM=9.953E-01  e=5.935E-13  Vibrio cholerae M66-2
  6aem-assembly2_B  TM=9.745E-01  e=4.876E-10  Vibrio anguillarum
  4tn9-assembly1_A  TM=9.288E-01  e=7.068E-07  Hathewaya histolytica
  2y72-assembly2_B  TM=9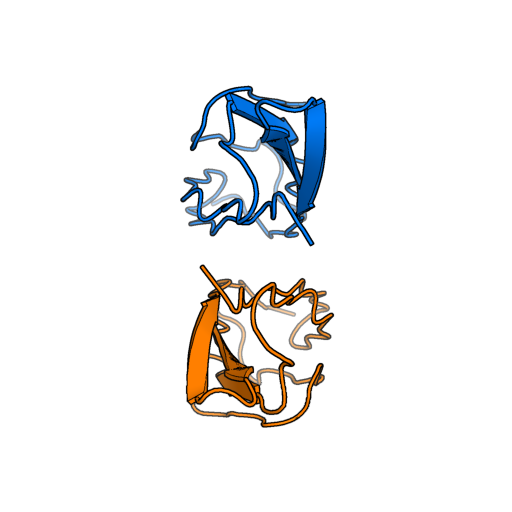.258E-01  e=8.252E-07  Hathewaya histolytica
  4aqo-assembly1_A  TM=9.170E-01  e=1.700E-06  Hathewaya histolytica